Protein 2HWY (pdb70)

GO terms:
  GO:0051721 protein phosphatase 2A binding (F, IDA)
  GO:0005634 nucleus (C, IDA)
  GO:0005737 cytoplasm (C, IDA)
  GO:0000184 nuclear-transcribed mRNA catabolic process, nonsense-mediated decay (P, TAS)
  GO:0006406 mRNA export from nucleus (P, TAS)
  GO:0035303 regulation of dephosphorylation (P, IMP)
  GO:0005515 protein binding (F, IPI)
  GO:0005829 cytosol (C, TAS)
  GO:0042162 telomeric repeat DNA binding (F, IDA)
  GO:0032210 regulation of telomere maintenance via telomerase (P, TAS)
  GO:0032204 regulation of telomere maintenance (P, IMP)
  GO:0070034 telomerase RNA binding (F, IPI)
  GO:0031625 ubiquitin protein ligase binding (F, IPI)
  GO:0042826 histone deacetylase binding (F, IPI)
  GO:0036464 cytoplasmic ribonucleoprotein granule (C, IDA)

Secondary structure (DSSP, 8-state):
-EEEE-HHHHHH-HHHHHHHHHHSSSEEEE-HHHHHHHHHH---HHHHHHHHHHHHHHHHT-SSEEE--HHHHHHHHHHSS---EEEE-S-----HHHHHSTTSEE--HHHHHHH-/-EEEE-HHHHHH-HHHHHHHHHTSS-EEEEPHHHHHHHHHH---HHHHHHHHHHHHHHHTT-TTEEEPP--TTHHHHHHHHHHHH--EE----TT----B--HHHHHHTT-

Nearest PDB structures (foldseek):
  2hwy-assembly1_A  TM=1.009E+00  e=1.045E-22  Homo sapiens
  2hwy-assembly2_B  TM=9.498E-01  e=2.093E-16  Homo sapiens
  2hww-assembly3_C  TM=7.583E-01  e=2.631E-06  Homo sapiens
  2hww-assembly2_B  TM=7.693E-01  e=2.986E-06  Homo sapiens
  1o4w-assembly1_A-2  TM=6.048E-01  e=7.716E-03  Archaeoglobus fulgidus

Sequence (227 aa):
PYLVPDTQALCHHLPVIRQLATSGRFIVIIPRTVIDGLDLLKEHPGARDGIRYLEAEFKKGNRYIRCQLYKILDSCKQLTLAQLPLDNPSVLSGALQAAAHASVDIKNVLDFYKQWPYLVPDTQALCHHLPVIRQLATSGRFIVIIPRTVIDGLDLLKEHPGARDGIRYLEAEFKKGNRYIRCQKETLYKILDSCKQLTLAQLDNPSVAAAHSVDIKNVLDFYKQWK

InterPro domains:
  IPR002716 PIN domain [PF13638] (857-939)
  IPR002716 PIN domain [SM00670] (855-978)
  IPR011990 Tetratricopeptide-like helical domain superfamily [G3DSA:1.25.40.10] (29-262)
  IPR011990 Tetratricopeptide-like helical domain superfamily [SSF48452] (23-802)
  IPR018834 DNA/RNA-binding domain, Est1-type [PF10373] (197-396)
  IPR019458 Telomerase activating protein Est1-like, N-terminal [PF10374] (77-188)
  IPR045153 Est1/Ebs1-like [PTHR15696] (19-1001)

Foldseek 3Di:
DEEEEDLQCQLPPVVLVVCVLVVVPAAYEYEPVSLVVLVVVCVRVSSVCSVVVLVVCVVVPRPRYDYPVVSLCVVVVVVVVVQCYEYEDPPAPDCPVSCVPPRYHYGYSVRVSVVD/DEEEEALQCQLPVVVLVVCVQVVVPYQYEYEPVSLVVLVVVCCGVSSVVSVVVVVVCVVVVRPSYYYDDDVVCRLVVRVVVVVVVCEYEDPDVSCDVYHYDHSVVVSVVVD

Solvent-accessible surface area: 13349 Å² total; per-residue (Å²): 96,61,2,1,1,20,10,74,0,1,13,93,36,15,23,9,2,52,49,2,0,84,34,36,156,26,54,2,11,0,1,104,53,6,25,65,15,0,91,155,46,68,132,91,13,9,0,80,7,0,14,107,11,14,85,36,14,152,157,168,52,35,202,100,22,116,54,60,123,186,126,47,45,47,7,22,128,26,5,82,139,39,95,190,15,29,6,1,19,19,127,88,92,116,87,159,145,6,64,72,90,103,83,15,75,53,84,18,0,71,49,22,41,170,163,105,104,97,1,2,1,8,5,52,0,0,18,94,31,17,18,5,2,49,28,1,0,72,37,30,155,13,74,2,3,0,0,77,27,1,19,65,2,0,82,131,50,100,147,90,9,8,0,48,5,0,13,106,6,13,91,25,8,162,162,151,61,26,221,102,26,126,65,29,175,165,60,153,134,31,48,81,38,5,44,132,21,9,86,125,62,136,47,12,1,22,29,178,101,34,74,186,153,43,101,74,57,36,0,56,91,15,26,145,119,60,192

Radius of gyration: 18.81 Å; Cα contacts (8 Å, |Δi|>4): 355; chains: 2; bounding box: 51×43×43 Å

Structure (mmCIF, N/CA/C/O backbone):
data_2HWY
#
_entry.id   2HWY
#
_cell.length_a   45.591
_cell.length_b   42.534
_cell.length_c   65.103
_cell.angle_alpha   90.00
_cell.angle_beta   95.98
_cell.angle_gamma   90.00
#
_symmetry.space_group_name_H-M   'P 1 21 1'
#
loop_
_atom_site.group_PDB
_atom_site.id
_atom_site.type_symbol
_atom_site.label_atom_id
_atom_site.label_alt_id
_atom_site.label_comp_id
_atom_site.label_asym_id
_atom_site.label_entity_id
_atom_site.label_seq_id
_atom_site.pdbx_PDB_ins_code
_atom_site.Cartn_x
_atom_site.Cartn_y
_atom_site.Cartn_z
_atom_site.occupancy
_atom_site.B_iso_or_equiv
_atom_site.auth_seq_id
_atom_site.auth_comp_id
_atom_site.auth_asym_id
_atom_site.auth_atom_id
_atom_site.pdbx_PDB_model_num
ATOM 1 N N . PRO A 1 3 ? -7.120 12.992 30.105 1.00 22.59 855 PRO A N 1
ATOM 2 C CA . PRO A 1 3 ? -6.938 12.689 28.680 1.00 22.52 855 PRO A CA 1
ATOM 3 C C . PRO A 1 3 ? -5.550 12.160 28.374 1.00 22.25 855 PRO A C 1
ATOM 4 O O . PRO A 1 3 ? -4.577 12.637 28.948 1.00 21.65 855 PRO A O 1
ATOM 8 N N . TYR A 1 4 ? -5.475 11.186 27.467 1.00 22.56 856 TYR A N 1
ATOM 9 C CA . TYR A 1 4 ? -4.230 10.482 27.168 1.00 22.73 856 TYR A CA 1
ATOM 10 C C . TYR A 1 4 ? -3.687 10.933 25.842 1.00 22.91 856 TYR A C 1
ATOM 11 O O . TYR A 1 4 ? -4.449 11.023 24.879 1.00 23.11 856 TYR A O 1
ATOM 20 N N . LEU A 1 5 ? -2.385 11.210 25.784 1.00 22.84 857 LEU A N 1
ATOM 21 C CA . LEU A 1 5 ? -1.686 11.332 24.508 1.00 22.95 857 LEU A CA 1
ATOM 22 C C . LEU A 1 5 ? -0.721 10.171 24.404 1.00 23.05 857 LEU A C 1
ATOM 23 O O . LEU A 1 5 ? -0.094 9.796 25.412 1.00 22.68 857 LEU A O 1
ATOM 28 N N . VAL A 1 6 ? -0.619 9.565 23.217 1.00 22.87 858 VAL A N 1
ATOM 29 C CA . VAL A 1 6 ? 0.337 8.470 23.050 1.00 23.06 858 VAL A CA 1
ATOM 30 C C . VAL A 1 6 ? 1.288 8.683 21.872 1.00 22.90 858 VAL A C 1
ATOM 31 O O . VAL A 1 6 ? 0.921 8.475 20.727 1.00 22.51 858 VAL A O 1
ATOM 35 N N . PRO A 1 7 ? 2.520 9.123 22.174 1.00 23.41 859 PRO A N 1
ATOM 36 C CA . PRO A 1 7 ? 3.599 9.297 21.223 1.00 24.21 859 PRO A CA 1
ATOM 37 C C . PRO A 1 7 ? 3.967 8.084 20.380 1.00 24.99 859 PRO A C 1
ATOM 38 O O . PRO A 1 7 ? 4.035 6.944 20.871 1.00 24.83 859 PRO A O 1
ATOM 42 N N . ASP A 1 8 ? 4.195 8.380 19.105 1.00 25.97 860 ASP A N 1
ATOM 43 C CA . ASP A 1 8 ? 4.836 7.496 18.120 1.00 26.10 860 ASP A CA 1
ATOM 44 C C . ASP A 1 8 ? 6.335 7.511 18.468 1.00 26.52 860 ASP A C 1
ATOM 45 O O . ASP A 1 8 ? 6.773 8.376 19.245 1.00 27.31 860 ASP A O 1
ATOM 50 N N . THR A 1 9 ? 7.113 6.564 17.942 1.00 26.29 861 THR A N 1
ATOM 51 C CA . THR A 1 9 ? 8.576 6.614 18.061 1.00 26.48 861 THR A CA 1
ATOM 52 C C . THR A 1 9 ? 9.043 7.861 17.329 1.00 26.72 861 THR A C 1
ATOM 53 O O . THR A 1 9 ? 9.890 8.621 17.807 1.00 26.96 861 THR A O 1
ATOM 57 N N . GLN A 1 10 ? 8.485 8.060 16.150 1.00 26.87 862 GLN A N 1
ATOM 58 C CA . GLN A 1 10 ? 8.881 9.180 15.327 1.00 27.21 862 GLN A CA 1
ATOM 59 C C . GLN A 1 10 ? 8.615 10.502 16.041 1.00 27.13 862 GLN A C 1
ATOM 60 O O . GLN A 1 10 ? 9.422 11.428 15.938 1.00 27.37 862 GLN A O 1
ATOM 66 N N . ALA A 1 11 ? 7.483 10.585 16.743 1.00 26.81 863 ALA A N 1
ATOM 67 C CA . ALA A 1 11 ? 7.098 11.801 17.469 1.00 26.53 863 ALA A CA 1
ATOM 68 C C . ALA A 1 11 ? 8.109 12.126 18.550 1.00 26.42 863 ALA A C 1
ATOM 69 O O . ALA A 1 11 ? 8.495 13.274 18.720 1.00 26.35 863 ALA A O 1
ATOM 71 N N . LEU A 1 12 ? 8.533 11.101 19.280 1.00 26.36 864 LEU A N 1
ATOM 72 C CA . LEU A 1 12 ? 9.522 11.266 20.332 1.00 26.33 864 LEU A CA 1
ATOM 73 C C . LEU A 1 12 ? 10.885 11.594 19.776 1.00 25.96 864 LEU A C 1
ATOM 74 O O . LEU A 1 12 ? 11.602 12.404 20.343 1.00 25.44 864 LEU A O 1
ATOM 79 N N . CYS A 1 13 ? 11.247 10.937 18.679 1.00 26.21 865 CYS A N 1
ATOM 80 C CA . CYS A 1 13 ? 12.584 11.099 18.084 1.00 26.51 865 CYS A CA 1
ATOM 81 C C . CYS A 1 13 ? 12.825 12.455 17.440 1.00 26.05 865 CYS A C 1
ATOM 82 O O . CYS A 1 13 ? 13.949 12.929 17.446 1.00 25.98 865 CYS A O 1
ATOM 85 N N . HIS A 1 14 ? 11.765 13.062 16.909 1.00 25.87 866 HIS A N 1
ATOM 86 C CA . HIS A 1 14 ? 11.848 14.255 16.089 1.00 25.86 866 HIS A CA 1
ATOM 87 C C . HIS A 1 14 ? 11.163 15.490 16.665 1.00 25.80 866 HIS A C 1
ATOM 88 O O . HIS A 1 14 ? 11.362 16.585 16.149 1.00 26.63 866 HIS A O 1
ATOM 95 N N . HIS A 1 15 ? 10.356 15.331 17.705 1.00 25.24 867 HIS A N 1
ATOM 96 C CA . HIS A 1 15 ? 9.542 16.425 18.224 1.00 24.81 867 HIS A CA 1
ATOM 97 C C . HIS A 1 15 ? 9.436 16.313 19.739 1.00 24.58 867 HIS A C 1
ATOM 98 O O . HIS A 1 15 ? 8.373 16.509 20.325 1.00 24.46 867 HIS A O 1
ATOM 105 N N . LEU A 1 16 ? 10.573 16.025 20.360 1.00 24.14 868 LEU A N 1
ATOM 106 C CA . LEU A 1 16 ? 10.666 15.882 21.787 1.00 23.90 868 LEU A CA 1
ATOM 107 C C . LEU A 1 16 ? 10.216 17.129 22.529 1.00 23.78 868 LEU A C 1
ATOM 108 O O . LEU A 1 16 ? 9.606 17.027 23.590 1.00 23.95 868 LEU A O 1
ATOM 113 N N . PRO A 1 17 ? 10.542 18.321 21.999 1.00 23.92 869 PRO A N 1
ATOM 114 C CA . PRO A 1 17 ? 10.097 19.541 22.709 1.00 23.97 869 PRO A CA 1
ATOM 115 C C . PRO A 1 17 ? 8.581 19.790 22.709 1.00 23.87 869 PRO A C 1
ATOM 116 O O . PRO A 1 17 ? 8.079 20.460 23.594 1.00 23.96 869 PRO A O 1
ATOM 120 N N . VAL A 1 18 ? 7.860 19.244 21.742 1.00 24.06 870 VAL A N 1
ATOM 121 C CA . VAL A 1 18 ? 6.402 19.253 21.777 1.00 24.27 870 VAL A CA 1
ATOM 122 C C . VAL A 1 18 ? 5.907 18.342 22.910 1.00 24.40 870 VAL A C 1
ATOM 123 O O . VAL A 1 18 ? 5.040 18.727 23.713 1.00 24.05 870 VAL A O 1
ATOM 127 N N . ILE A 1 19 ? 6.468 17.133 22.964 1.00 24.14 871 ILE A N 1
ATOM 128 C CA . ILE A 1 19 ? 6.107 16.186 23.997 1.00 24.27 871 ILE A CA 1
ATOM 129 C C . ILE A 1 19 ? 6.481 16.749 25.367 1.00 24.26 871 ILE A C 1
ATOM 130 O O . ILE A 1 19 ? 5.686 16.677 26.302 1.00 24.50 871 ILE A O 1
ATOM 135 N N . ARG A 1 20 ? 7.650 17.360 25.483 1.00 24.64 872 ARG A N 1
ATOM 136 C CA . ARG A 1 20 ? 8.019 18.000 26.747 1.00 24.97 872 ARG A CA 1
ATOM 137 C C . ARG A 1 20 ? 6.934 18.950 27.217 1.00 24.76 872 ARG A C 1
ATOM 138 O O . ARG A 1 20 ? 6.473 18.865 28.337 1.00 24.61 872 ARG A O 1
ATOM 146 N N . GLN A 1 21 ? 6.523 19.844 26.335 1.00 25.11 873 GLN A N 1
ATOM 147 C CA . GLN A 1 21 ? 5.462 20.805 26.639 1.00 24.84 873 GLN A CA 1
ATOM 148 C C . GLN A 1 21 ? 4.197 20.119 27.131 1.00 24.58 873 GLN A C 1
ATOM 149 O O . GLN A 1 21 ? 3.643 20.497 28.154 1.00 24.96 873 GLN A O 1
ATOM 155 N N . LEU A 1 22 ? 3.752 19.102 26.405 1.00 24.19 874 LEU A N 1
ATOM 156 C CA . LEU A 1 22 ? 2.459 18.455 26.680 1.00 23.81 874 LEU A CA 1
ATOM 157 C C . LEU A 1 22 ? 2.505 17.639 27.955 1.00 23.37 874 LEU A C 1
ATOM 158 O O . LEU A 1 22 ? 1.578 17.678 28.751 1.00 23.13 874 LEU A O 1
ATOM 163 N N . ALA A 1 23 ? 3.611 16.921 28.133 1.00 23.35 875 ALA A N 1
ATOM 164 C CA . ALA A 1 23 ? 3.851 16.070 29.295 1.00 23.36 875 ALA A CA 1
ATOM 165 C C . ALA A 1 23 ? 4.049 16.873 30.570 1.00 23.04 875 ALA A C 1
ATOM 166 O O . ALA A 1 23 ? 3.869 16.374 31.679 1.00 22.70 875 ALA A O 1
ATOM 168 N N . THR A 1 24 ? 4.468 18.112 30.393 1.00 23.51 876 THR A N 1
ATOM 169 C CA . THR A 1 24 ? 4.696 19.043 31.493 1.00 23.75 876 THR A CA 1
ATOM 170 C C . THR A 1 24 ? 3.473 19.915 31.691 1.00 23.94 876 THR A C 1
ATOM 171 O O . THR A 1 24 ? 3.336 20.561 32.735 1.00 23.86 876 THR A O 1
ATOM 175 N N . SER A 1 25 ? 2.583 19.926 30.694 1.00 24.02 877 SER A N 1
ATOM 176 C CA . SER A 1 25 ? 1.391 20.756 30.757 1.00 23.98 877 SER A CA 1
ATOM 177 C C . SER A 1 25 ? 0.619 20.401 32.012 1.00 24.42 877 SER A C 1
ATOM 178 O O . SER A 1 25 ? 0.082 21.290 32.679 1.00 25.18 877 SER A O 1
ATOM 181 N N . GLY A 1 26 ? 0.594 19.112 32.357 1.00 24.64 878 GLY A N 1
ATOM 182 C CA . GLY A 1 26 ? -0.287 18.628 33.426 1.00 24.58 878 GLY A CA 1
ATOM 183 C C . GLY A 1 26 ? -1.750 18.581 32.993 1.00 24.61 878 GLY A C 1
ATOM 184 O O . GLY A 1 26 ? -2.627 18.363 33.818 1.00 25.01 878 GLY A O 1
ATOM 185 N N . ARG A 1 27 ? -2.010 18.780 31.698 1.00 24.61 879 ARG A N 1
ATOM 186 C CA . ARG A 1 27 ? -3.362 18.679 31.130 1.00 24.64 879 ARG A CA 1
ATOM 187 C C . ARG A 1 27 ? -3.543 17.321 30.451 1.00 24.46 879 ARG A C 1
ATOM 188 O O . ARG A 1 27 ? -4.646 16.966 30.052 1.00 24.48 879 ARG A O 1
ATOM 196 N N . PHE A 1 28 ? -2.448 16.575 30.306 1.00 24.14 880 PHE A N 1
ATOM 197 C CA . PHE A 1 28 ? -2.490 15.235 29.738 1.00 23.58 880 PHE A CA 1
ATOM 198 C C . PHE A 1 28 ? -1.659 14.248 30.557 1.00 23.05 880 PHE A C 1
ATOM 199 O O . PHE A 1 28 ? -0.743 14.631 31.292 1.00 22.63 880 PHE A O 1
ATOM 207 N N . ILE A 1 29 ? -2.020 12.977 30.424 1.00 22.67 881 ILE A N 1
ATOM 208 C CA . ILE A 1 29 ? -1.191 11.852 30.842 1.00 22.44 881 ILE A CA 1
ATOM 209 C C . ILE A 1 29 ? -0.539 11.309 29.585 1.00 22.00 881 ILE A C 1
ATOM 210 O O . ILE A 1 29 ? -1.239 10.961 28.637 1.00 21.80 881 ILE A O 1
ATOM 215 N N . VAL A 1 30 ? 0.789 11.221 29.578 1.00 21.80 882 VAL A N 1
ATOM 216 C CA . VAL A 1 30 ? 1.504 10.683 28.424 1.00 21.60 882 VAL A CA 1
ATOM 217 C C . VAL A 1 30 ? 1.827 9.198 28.632 1.00 21.36 882 VAL A C 1
ATOM 218 O O . VAL A 1 30 ? 2.739 8.845 29.383 1.00 21.31 882 VAL A O 1
ATOM 222 N N . ILE A 1 31 ? 1.056 8.342 27.964 1.00 21.01 883 ILE A N 1
ATOM 223 C CA . ILE A 1 31 ? 1.337 6.917 27.891 1.00 20.81 883 ILE A CA 1
ATOM 224 C C . ILE A 1 31 ? 2.332 6.658 26.755 1.00 20.54 883 ILE A C 1
ATOM 225 O O . ILE A 1 31 ? 2.012 6.895 25.591 1.00 19.92 883 ILE A O 1
ATOM 230 N N . ILE A 1 32 ? 3.536 6.190 27.099 1.00 20.43 884 ILE A N 1
ATOM 231 C CA . ILE A 1 32 ? 4.542 5.801 26.101 1.00 20.47 884 ILE A CA 1
ATOM 232 C C . ILE A 1 32 ? 4.421 4.292 25.932 1.00 20.67 884 ILE A C 1
ATOM 233 O O . ILE A 1 32 ? 4.769 3.540 26.845 1.00 21.32 884 ILE A O 1
ATOM 238 N N . PRO A 1 33 ? 3.940 3.822 24.778 1.00 20.82 885 PRO A N 1
ATOM 239 C CA . PRO A 1 33 ? 3.731 2.367 24.656 1.00 20.75 885 PRO A CA 1
ATOM 240 C C . PRO A 1 33 ? 5.025 1.542 24.689 1.00 20.63 885 PRO A C 1
ATOM 241 O O . PRO A 1 33 ? 6.055 1.990 24.184 1.00 20.80 885 PRO A O 1
ATOM 245 N N . ARG A 1 34 ? 4.960 0.351 25.280 1.00 20.64 886 ARG A N 1
ATOM 246 C CA . ARG A 1 34 ? 6.110 -0.575 25.350 1.00 20.98 886 ARG A CA 1
ATOM 247 C C . ARG A 1 34 ? 6.833 -0.807 24.032 1.00 20.69 886 ARG A C 1
ATOM 248 O O . ARG A 1 34 ? 8.037 -1.007 24.012 1.00 20.62 886 ARG A O 1
ATOM 256 N N . THR A 1 35 ? 6.083 -0.825 22.942 1.00 21.00 887 THR A N 1
ATOM 257 C CA . THR A 1 35 ? 6.640 -1.059 21.624 1.00 21.39 887 THR A CA 1
ATOM 258 C C . THR A 1 35 ? 7.466 0.146 21.180 1.00 21.97 887 THR A C 1
ATOM 259 O O . THR A 1 35 ? 8.414 -0.001 20.404 1.00 22.33 887 THR A O 1
ATOM 263 N N . VAL A 1 36 ? 7.106 1.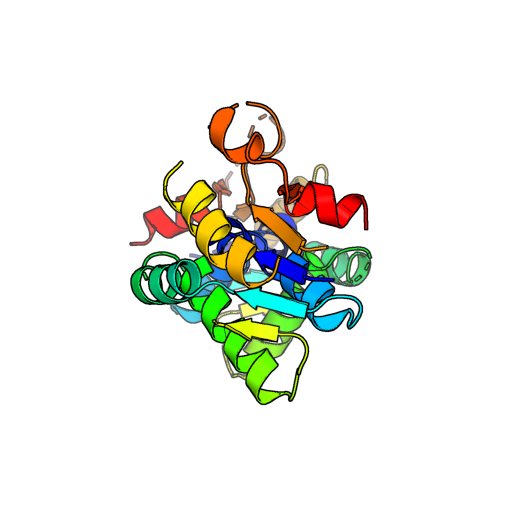324 21.703 1.00 22.23 888 VAL A N 1
ATOM 264 C CA . VAL A 1 36 ? 7.802 2.573 21.441 1.00 22.25 888 VAL A CA 1
ATOM 265 C C . VAL A 1 36 ? 9.058 2.634 22.314 1.00 22.55 888 VAL A C 1
ATOM 266 O O . VAL A 1 36 ? 10.164 2.798 21.813 1.00 22.61 888 VAL A O 1
ATOM 270 N N . ILE A 1 37 ? 8.876 2.493 23.619 1.00 23.06 889 ILE A N 1
ATOM 271 C CA . ILE A 1 37 ? 9.983 2.426 24.565 1.00 23.39 889 ILE A CA 1
ATOM 272 C C . ILE A 1 37 ? 11.069 1.406 24.141 1.00 23.90 889 ILE A C 1
ATOM 273 O O . ILE A 1 37 ? 12.272 1.708 24.132 1.00 23.96 889 ILE A O 1
ATOM 278 N N . ASP A 1 38 ? 10.649 0.198 23.788 1.00 24.24 890 ASP A N 1
ATOM 279 C CA . ASP A 1 38 ? 11.589 -0.821 23.315 1.00 24.58 890 ASP A CA 1
ATOM 280 C C . ASP A 1 38 ? 12.180 -0.469 21.943 1.00 24.88 890 ASP A C 1
ATOM 281 O O . ASP A 1 38 ? 13.339 -0.768 21.676 1.00 24.90 890 ASP A O 1
ATOM 286 N N . GLY A 1 39 ? 11.385 0.168 21.088 1.00 25.36 891 GLY A N 1
ATOM 287 C CA . GLY A 1 39 ? 11.874 0.698 19.821 1.00 25.79 891 GLY A CA 1
ATOM 288 C C . GLY A 1 39 ? 12.978 1.720 20.030 1.00 26.30 891 GLY A C 1
ATOM 289 O O . GLY A 1 39 ? 13.961 1.761 19.275 1.00 26.52 891 GLY A O 1
ATOM 290 N N . LEU A 1 40 ? 12.840 2.535 21.070 1.00 26.59 892 LEU A N 1
ATOM 291 C CA . LEU A 1 40 ? 13.828 3.574 21.333 1.00 27.06 892 LEU A CA 1
ATOM 292 C C . LEU A 1 40 ? 15.127 2.993 21.915 1.00 27.65 892 LEU A C 1
ATOM 293 O O . LEU A 1 40 ? 16.210 3.439 21.527 1.00 28.02 892 LEU A O 1
ATOM 298 N N . ASP A 1 41 ? 15.030 2.017 22.826 1.00 28.06 893 ASP A N 1
ATOM 299 C CA . ASP A 1 41 ? 16.215 1.273 23.306 1.00 28.64 893 ASP A CA 1
ATOM 300 C C . ASP A 1 41 ? 17.015 0.700 22.122 1.00 28.60 893 ASP A C 1
ATOM 301 O O . ASP A 1 41 ? 18.242 0.795 22.099 1.00 28.35 893 ASP A O 1
ATOM 306 N N . LEU A 1 42 ? 16.319 0.093 21.157 1.00 28.65 894 LEU A N 1
ATOM 307 C CA . LEU A 1 42 ? 16.951 -0.350 19.906 1.00 29.01 894 LEU A CA 1
ATOM 308 C C . LEU A 1 42 ? 17.656 0.809 19.197 1.00 29.19 894 LEU A C 1
ATOM 309 O O . LEU A 1 42 ? 18.783 0.656 18.726 1.00 29.33 894 LEU A O 1
ATOM 314 N N . LEU A 1 43 ? 16.982 1.955 19.098 1.00 29.10 895 LEU A N 1
ATOM 315 C CA . LEU A 1 43 ? 17.481 3.054 18.257 1.00 29.20 895 LEU A CA 1
ATOM 316 C C . LEU A 1 43 ? 18.580 3.921 18.926 1.00 29.29 895 LEU A C 1
ATOM 317 O O . LEU A 1 43 ? 19.390 4.529 18.232 1.00 28.87 895 LEU A O 1
ATOM 322 N N . LYS A 1 44 ? 18.650 3.937 20.260 1.00 20.00 896 LYS A N 1
ATOM 323 C CA . LYS A 1 44 ? 19.630 4.711 21.011 1.00 20.00 896 LYS A CA 1
ATOM 324 C C . LYS A 1 44 ? 21.020 4.090 20.905 1.00 20.00 896 LYS A C 1
ATOM 325 O O . LYS A 1 44 ? 21.572 3.843 19.840 1.00 30.00 896 LYS A O 1
ATOM 331 N N . GLU A 1 46 ? 23.496 6.118 16.319 1.00 20.00 898 GLU A N 1
ATOM 332 C CA . GLU A 1 46 ? 22.395 5.398 15.692 1.00 20.00 898 GLU A CA 1
ATOM 333 C C . GLU A 1 46 ? 21.311 6.356 15.212 1.00 20.00 898 GLU A C 1
ATOM 334 O O . GLU A 1 46 ? 21.442 6.930 14.144 1.00 29.63 898 GLU A O 1
ATOM 340 N N . HIS A 1 47 ? 20.329 6.557 16.054 1.00 29.01 899 HIS A N 1
ATOM 341 C CA . HIS A 1 47 ? 19.566 7.781 16.035 1.00 28.77 899 HIS A CA 1
ATOM 342 C C . HIS A 1 47 ? 19.700 8.554 17.326 1.00 28.44 899 HIS A C 1
ATOM 343 O O . HIS A 1 47 ? 19.367 8.057 18.352 1.00 27.97 899 HIS A O 1
ATOM 350 N N . PRO A 1 48 ? 20.186 9.782 17.278 1.00 28.23 900 PRO A N 1
ATOM 351 C CA . PRO A 1 48 ? 20.307 10.562 18.513 1.00 27.90 900 PRO A CA 1
ATOM 352 C C . PRO A 1 48 ? 18.961 11.076 19.027 1.00 27.69 900 PRO A C 1
ATOM 353 O O . PRO A 1 48 ? 18.838 11.448 20.195 1.00 27.96 900 PRO A O 1
ATOM 357 N N . GLY A 1 49 ? 17.960 11.116 18.158 1.00 27.46 901 GLY A N 1
ATOM 358 C CA . GLY A 1 49 ? 16.607 11.410 18.594 1.00 27.14 901 GLY A CA 1
ATOM 359 C C . GLY A 1 49 ? 16.164 10.381 19.602 1.00 26.67 901 GLY A C 1
ATOM 360 O O . GLY A 1 49 ? 15.619 10.740 20.644 1.00 26.57 901 GLY A O 1
ATOM 361 N N . ALA A 1 50 ? 16.422 9.106 19.293 1.00 26.65 902 ALA A N 1
ATOM 362 C CA . ALA A 1 50 ? 16.099 7.966 20.188 1.00 26.58 902 ALA A CA 1
ATOM 363 C C . ALA A 1 50 ? 16.757 8.069 21.568 1.00 26.32 902 ALA A C 1
ATOM 364 O O . ALA A 1 50 ? 16.101 7.898 22.593 1.00 25.97 902 ALA A O 1
ATOM 366 N N . ARG A 1 51 ? 18.058 8.339 21.566 1.00 26.68 903 ARG A N 1
ATOM 367 C CA . ARG A 1 51 ? 18.852 8.546 22.781 1.00 26.83 903 ARG A CA 1
ATOM 368 C C . ARG A 1 51 ? 18.341 9.671 23.679 1.00 26.63 903 ARG A C 1
ATOM 369 O O . ARG A 1 51 ? 18.393 9.558 24.903 1.00 27.29 903 ARG A O 1
ATOM 377 N N . ASP A 1 52 ? 17.862 10.756 23.085 1.00 26.22 904 ASP A N 1
ATOM 378 C CA . ASP A 1 52 ? 17.294 11.859 23.861 1.00 26.15 904 ASP A CA 1
ATOM 379 C C . ASP A 1 52 ? 15.820 11.655 24.213 1.00 25.52 904 ASP A C 1
ATOM 380 O O . ASP A 1 52 ? 15.367 12.062 25.279 1.00 25.06 904 ASP A O 1
ATOM 385 N N . GLY A 1 53 ? 15.075 11.020 23.325 1.00 25.16 905 GLY A N 1
ATOM 386 C CA . GLY A 1 53 ? 13.751 10.559 23.679 1.00 25.49 905 GLY A CA 1
ATOM 387 C C . GLY A 1 53 ? 13.752 9.797 25.000 1.00 25.35 905 GLY A C 1
ATOM 388 O O . GLY A 1 53 ? 12.952 10.088 25.887 1.00 25.04 905 GLY A O 1
ATOM 389 N N . ILE A 1 54 ? 14.657 8.831 25.141 1.00 25.42 906 ILE A N 1
ATOM 390 C CA . ILE A 1 54 ? 14.748 8.073 26.389 1.00 25.62 906 ILE A CA 1
ATOM 391 C C . ILE A 1 54 ? 15.256 8.931 27.532 1.00 25.45 906 ILE A C 1
ATOM 392 O O . ILE A 1 54 ? 14.609 8.996 28.586 1.00 25.21 906 ILE A O 1
ATOM 397 N N . ARG A 1 55 ? 16.417 9.566 27.325 1.00 20.00 907 ARG A N 1
ATOM 398 C CA . ARG A 1 55 ? 17.042 10.345 28.387 1.00 20.00 907 ARG A CA 1
ATOM 399 C C . ARG A 1 55 ? 16.076 11.382 28.951 1.00 20.00 907 ARG A C 1
ATOM 400 O O . ARG A 1 55 ? 15.924 11.522 30.162 1.00 25.76 907 ARG A O 1
ATOM 408 N N . TYR A 1 56 ? 15.340 12.075 28.079 1.00 26.27 908 TYR A N 1
ATOM 409 C CA . TYR A 1 56 ? 14.327 13.027 28.517 1.00 26.36 908 TYR A CA 1
ATOM 410 C C . TYR A 1 56 ? 13.318 12.375 29.426 1.00 26.25 908 TYR A C 1
ATOM 411 O O . TYR A 1 56 ? 13.022 12.882 30.513 1.00 26.10 908 TYR A O 1
ATOM 420 N N . LEU A 1 57 ? 12.770 11.259 28.944 1.00 26.03 909 LEU A N 1
ATOM 421 C CA . LEU A 1 57 ? 11.753 10.493 29.666 1.00 25.50 909 LEU A CA 1
ATOM 422 C C . LEU A 1 57 ? 12.199 10.102 31.059 1.00 24.73 909 LEU A C 1
ATOM 423 O O . LEU A 1 57 ? 11.407 10.157 32.000 1.00 24.68 909 LEU A O 1
ATOM 428 N N . GLU A 1 58 ? 13.466 9.731 31.193 1.00 23.99 910 GLU A N 1
ATOM 429 C CA . GLU A 1 58 ? 14.029 9.429 32.509 1.00 23.94 910 GLU A CA 1
ATOM 430 C C . GLU A 1 58 ? 14.229 10.678 33.374 1.00 23.39 910 GLU A C 1
ATOM 431 O O . GLU A 1 58 ? 14.055 10.645 34.585 1.00 22.69 910 GLU A O 1
ATOM 437 N N . ALA A 1 59 ? 14.593 11.782 32.746 1.00 23.59 911 ALA A N 1
ATOM 438 C CA . ALA A 1 59 ? 14.699 13.050 33.464 1.00 23.80 911 ALA A CA 1
ATOM 439 C C . ALA A 1 59 ? 13.329 13.456 34.044 1.00 23.96 911 ALA A C 1
ATOM 440 O O . ALA A 1 59 ? 13.229 13.814 35.230 1.00 23.68 911 ALA A O 1
ATOM 442 N N . GLU A 1 60 ? 12.270 13.377 33.233 1.00 23.87 912 GLU A N 1
ATOM 443 C CA . GLU A 1 60 ? 10.935 13.660 33.771 1.00 23.92 912 GLU A CA 1
ATOM 444 C C . GLU A 1 60 ? 10.588 12.696 34.911 1.00 23.72 912 GLU A C 1
ATOM 445 O O . GLU A 1 60 ? 10.025 13.105 35.917 1.00 23.99 912 GLU A O 1
ATOM 451 N N . PHE A 1 61 ? 10.932 11.425 34.770 1.00 23.23 913 PHE A N 1
ATOM 452 C CA . PHE A 1 61 ? 10.682 10.480 35.853 1.00 23.18 913 PHE A CA 1
ATOM 453 C C . PHE A 1 61 ? 11.372 10.929 37.106 1.00 23.15 913 PHE A C 1
ATOM 454 O O . PHE A 1 61 ? 10.808 10.867 38.197 1.00 23.31 913 PHE A O 1
ATOM 462 N N . LYS A 1 62 ? 12.620 11.345 36.930 1.00 23.53 914 LYS A N 1
ATOM 463 C CA . LYS A 1 62 ? 13.486 11.723 38.030 1.00 23.49 914 LYS A CA 1
ATOM 464 C C . LYS A 1 62 ? 12.953 12.937 38.759 1.00 23.61 914 LYS A C 1
ATOM 465 O O . LYS A 1 62 ? 13.093 13.023 39.970 1.00 23.59 914 LYS A O 1
ATOM 471 N N . LYS A 1 63 ? 12.340 13.866 38.023 1.00 20.00 915 LYS A N 1
ATOM 472 C CA . LYS A 1 63 ? 11.876 15.135 38.569 1.00 20.00 915 LYS A CA 1
ATOM 473 C C . LYS A 1 63 ? 10.519 14.979 39.248 1.00 20.00 915 LYS A C 1
ATOM 474 O O . LYS A 1 63 ? 10.067 15.954 39.864 1.00 24.85 915 LYS A O 1
ATOM 480 N N . GLY A 1 64 ? 9.896 13.833 39.142 1.00 24.76 916 GLY A N 1
ATOM 481 C CA . GLY A 1 64 ? 8.659 13.523 39.852 1.00 24.85 916 GLY A CA 1
ATOM 482 C C . GLY A 1 64 ? 7.416 13.831 39.044 1.00 25.32 916 GLY A C 1
ATOM 483 O O . GLY A 1 64 ? 6.378 14.162 39.597 1.00 25.39 916 GLY A O 1
ATOM 484 N N . ASN A 1 65 ? 7.492 13.747 37.735 1.00 26.12 917 ASN A N 1
ATOM 485 C CA . ASN A 1 65 ? 6.323 13.903 36.880 1.00 26.54 917 ASN A CA 1
ATOM 486 C C . ASN A 1 65 ? 5.448 12.668 36.865 1.00 27.37 917 ASN A C 1
ATOM 487 O O . ASN A 1 65 ? 5.906 11.606 36.510 1.00 27.59 917 ASN A O 1
ATOM 492 N N . ARG A 1 66 ? 4.183 12.832 37.213 1.00 27.96 918 ARG A N 1
ATOM 493 C CA . ARG A 1 66 ? 3.295 11.731 37.460 1.00 28.42 918 ARG A CA 1
ATOM 494 C C . ARG A 1 66 ? 2.441 11.587 36.259 1.00 28.74 918 ARG A C 1
ATOM 495 O O . ARG A 1 66 ? 1.611 10.715 36.182 1.00 28.99 918 ARG A O 1
ATOM 503 N N . TYR A 1 67 ? 2.648 12.483 35.317 1.00 28.93 919 TYR A N 1
ATOM 504 C CA . TYR A 1 67 ? 1.779 12.591 34.178 1.00 28.98 919 TYR A CA 1
ATOM 505 C C . TYR A 1 67 ? 2.441 11.979 33.010 1.00 29.25 919 TYR A C 1
ATOM 506 O O . TYR A 1 67 ? 2.137 12.293 31.903 1.00 29.63 919 TYR A O 1
ATOM 515 N N . ILE A 1 68 ? 3.368 11.086 33.267 1.00 29.12 920 ILE A N 1
ATOM 516 C CA . ILE A 1 68 ? 3.983 10.371 32.194 1.00 28.86 920 ILE A CA 1
ATOM 517 C C . ILE A 1 68 ? 4.317 8.913 32.529 1.00 28.82 920 ILE A C 1
ATOM 518 O O . ILE A 1 68 ? 4.765 8.624 33.610 1.00 29.17 920 ILE A O 1
ATOM 523 N N . ARG A 1 69 ? 4.046 7.985 31.621 1.00 28.13 921 ARG A N 1
ATOM 524 C CA . ARG A 1 69 ? 4.302 6.586 31.884 1.00 27.80 921 ARG A CA 1
ATOM 525 C C . ARG A 1 69 ? 4.785 5.847 30.685 1.00 27.30 921 ARG A C 1
ATOM 526 O O . ARG A 1 69 ? 4.536 6.249 29.595 1.00 27.43 921 ARG A O 1
ATOM 534 N N . CYS A 1 70 ? 5.458 4.729 30.889 1.00 26.73 922 CYS A N 1
ATOM 535 C CA . CYS A 1 70 ? 5.538 3.717 29.873 1.00 26.11 922 CYS A CA 1
ATOM 536 C C . CYS A 1 70 ? 4.674 2.604 30.332 1.00 25.60 922 CYS A C 1
ATOM 537 O O . CYS A 1 70 ? 4.302 2.548 31.458 1.00 25.75 922 CYS A O 1
ATOM 540 N N . GLN A 1 71 ? 4.323 1.722 29.442 1.00 20.00 923 GLN A N 1
ATOM 541 C CA . GLN A 1 71 ? 3.267 0.824 29.709 1.00 20.00 923 GLN A CA 1
ATOM 542 C C . GLN A 1 71 ? 3.734 -0.609 29.679 1.00 20.00 923 GLN A C 1
ATOM 543 O O . GLN A 1 71 ? 4.907 -0.891 29.698 1.00 24.04 923 GLN A O 1
ATOM 549 N N . LEU A 1 93 ? 2.072 1.551 9.256 1.00 20.00 945 LEU A N 1
ATOM 550 C CA . LEU A 1 93 ? 1.158 0.420 9.364 1.00 20.00 945 LEU A CA 1
ATOM 551 C C . LEU A 1 93 ? 1.301 -0.279 10.711 1.00 20.00 945 LEU A C 1
ATOM 552 O O . LEU A 1 93 ? 0.472 -0.120 11.587 1.00 37.27 945 LEU A O 1
ATOM 557 N N . TYR A 1 94 ? 2.273 -1.153 10.832 1.00 37.05 946 TYR A N 1
ATOM 558 C CA . TYR A 1 94 ? 2.400 -2.052 11.987 1.00 36.75 946 TYR A CA 1
ATOM 559 C C . TYR A 1 94 ? 2.449 -1.225 13.279 1.00 36.30 946 TYR A C 1
ATOM 560 O O . TYR A 1 94 ? 1.546 -1.329 14.109 1.00 36.36 946 TYR A O 1
ATOM 569 N N . LYS A 1 95 ? 3.508 -0.393 1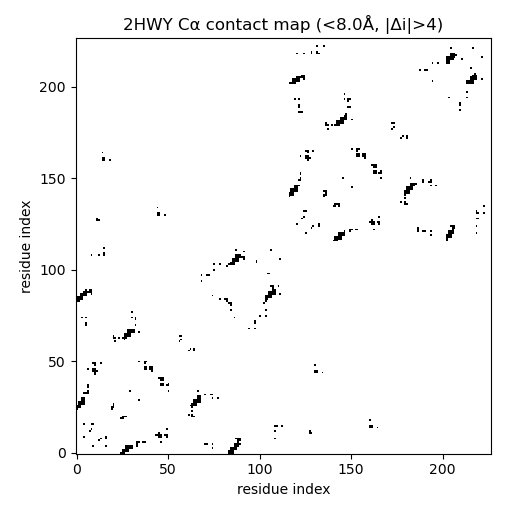3.460 1.00 20.00 947 LYS A N 1
ATOM 570 C CA . LYS A 1 95 ? 3.580 0.507 14.604 1.00 20.00 947 LYS A CA 1
ATOM 571 C C . LYS A 1 95 ? 2.253 1.227 14.824 1.00 20.00 947 LYS A C 1
ATOM 572 O O . LYS A 1 95 ? 1.626 1.116 15.880 1.00 34.12 947 LYS A O 1
ATOM 578 N N . ILE A 1 96 ? 1.766 1.890 13.753 1.00 20.00 948 ILE A N 1
ATOM 579 C CA . ILE A 1 96 ? 0.517 2.639 13.806 1.00 20.00 948 ILE A CA 1
ATOM 580 C C . ILE A 1 96 ? -0.572 1.847 14.523 1.00 20.00 948 ILE A C 1
ATOM 581 O O . ILE 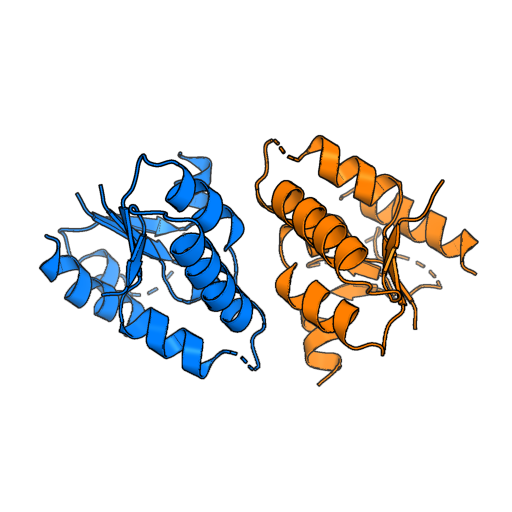A 1 96 ? -1.160 2.355 15.463 1.00 32.34 948 ILE A O 1
ATOM 586 N N . LEU A 1 97 ? -0.759 0.602 14.093 1.00 20.00 949 LEU A N 1
ATOM 587 C CA . LEU A 1 97 ? -1.807 -0.269 14.613 1.00 20.00 949 LEU A CA 1
ATOM 588 C C . LEU A 1 97 ? -1.384 -0.919 15.926 1.00 20.00 949 LEU A C 1
ATOM 589 O O . LEU A 1 97 ? -2.260 -1.372 16.697 1.00 31.17 949 LEU A O 1
ATOM 594 N N . ASP A 1 98 ? -0.108 -1.015 16.213 1.00 31.20 950 ASP A N 1
ATOM 595 C CA . ASP A 1 98 ? 0.355 -1.552 17.499 1.00 31.11 950 ASP A CA 1
ATOM 596 C C . ASP A 1 98 ? 0.052 -0.620 18.664 1.00 30.68 950 ASP A C 1
ATOM 597 O O . ASP A 1 98 ? -0.268 -1.094 19.756 1.00 30.43 950 ASP A O 1
ATOM 602 N N . SER A 1 99 ? 0.156 0.692 18.433 1.00 30.23 951 SER A N 1
ATOM 603 C CA . SER A 1 99 ? -0.342 1.680 19.401 1.00 29.96 951 SER A CA 1
ATOM 604 C C . SER A 1 99 ? -1.836 1.411 19.641 1.00 29.61 951 SER A C 1
ATOM 605 O O . SER A 1 99 ? -2.272 1.335 20.783 1.00 29.02 951 SER A O 1
ATOM 608 N N . CYS A 1 100 ? -2.600 1.251 18.561 1.00 29.72 952 CYS A N 1
ATOM 609 C CA . CYS A 1 100 ? -4.016 0.892 18.655 1.00 29.78 952 CYS A CA 1
ATOM 610 C C . CYS A 1 100 ? -4.280 -0.191 19.697 1.00 29.71 952 CYS A C 1
ATOM 611 O O . CYS A 1 100 ? -5.156 -0.029 20.543 1.00 29.64 952 CYS A O 1
ATOM 614 N N . LYS A 1 101 ? -3.521 -1.286 19.633 1.00 29.41 953 LYS A N 1
ATOM 615 C CA . LYS A 1 101 ? -3.681 -2.398 20.572 1.00 29.22 953 LYS A CA 1
ATOM 616 C C . LYS A 1 101 ? -3.417 -1.993 22.016 1.00 29.05 953 LYS A C 1
ATOM 617 O O . LYS A 1 101 ? -4.095 -2.450 22.927 1.00 28.64 953 LYS A O 1
ATOM 623 N N . GLN A 1 102 ? -2.416 -1.124 22.223 1.00 20.00 954 GLN A N 1
ATOM 624 C CA . GLN A 1 102 ? -2.060 -0.565 23.521 1.00 20.00 954 GLN A CA 1
ATOM 625 C C . GLN A 1 102 ? -3.039 0.526 23.940 1.00 20.00 954 GLN A C 1
ATOM 626 O O . GLN A 1 102 ? -3.105 0.874 25.115 1.00 29.17 954 GLN A O 1
ATOM 632 N N . LEU A 1 103 ? -3.770 1.073 22.981 1.00 29.88 955 LEU A N 1
ATOM 633 C CA . LEU A 1 103 ? -4.717 2.167 23.228 1.00 30.06 955 LEU A CA 1
ATOM 634 C C . LEU A 1 103 ? -6.087 1.661 23.616 1.00 30.10 955 LEU A C 1
ATOM 635 O O . LEU A 1 103 ? -6.835 2.353 24.314 1.00 30.32 955 LEU A O 1
ATOM 640 N N . THR A 1 104 ? -6.431 0.475 23.128 1.00 29.98 956 THR A N 1
ATOM 641 C CA . THR A 1 104 ? -7.720 -0.119 23.438 1.00 30.00 956 THR A CA 1
ATOM 642 C C . THR A 1 104 ? -7.693 -0.668 24.869 1.00 29.71 956 THR A C 1
ATOM 643 O O . THR A 1 104 ? -8.739 -0.883 25.471 1.00 29.69 956 THR A O 1
ATOM 647 N N . LEU A 1 105 ? -6.489 -0.863 25.415 1.00 20.00 957 LEU A N 1
ATOM 648 C CA . LEU A 1 105 ? -6.282 -1.096 26.840 1.00 20.00 957 LEU A CA 1
ATOM 649 C C . LEU A 1 105 ? -6.745 0.098 27.668 1.00 20.00 957 LEU A C 1
ATOM 650 O O . LEU A 1 105 ? -7.373 -0.063 28.737 1.00 30.15 957 LEU A O 1
ATOM 655 N N . ALA A 1 106 ? -6.446 1.324 27.226 1.00 29.21 958 ALA A N 1
ATOM 656 C CA . ALA A 1 106 ? -6.847 2.567 27.910 1.00 28.69 958 ALA A CA 1
ATOM 657 C C . ALA A 1 106 ? -8.258 3.044 27.543 1.00 28.14 958 ALA A C 1
ATOM 658 O O . ALA A 1 106 ? -8.736 4.023 28.106 1.00 27.41 958 ALA A O 1
ATOM 660 N N . GLN A 1 107 ? -8.921 2.360 26.596 1.00 20.00 959 GLN A N 1
ATOM 661 C CA . GLN A 1 107 ? -10.197 2.793 26.041 1.00 20.00 959 GLN A CA 1
ATOM 662 C C . GLN A 1 107 ? -11.364 2.293 26.884 1.00 20.00 959 GLN A C 1
ATOM 663 O O . GLN A 1 107 ? -11.366 2.446 28.110 1.00 27.74 959 GLN A O 1
ATOM 669 N N . LEU A 1 124 ? -11.051 9.236 26.600 1.00 20.00 976 LEU A N 1
ATOM 670 C CA . LEU A 1 124 ? -10.570 10.011 25.462 1.00 20.00 976 LEU A CA 1
ATOM 671 C C . LEU A 1 124 ? -9.054 9.917 25.331 1.00 20.00 976 LEU A C 1
ATOM 672 O O . LEU A 1 124 ? -8.331 10.799 25.808 1.00 27.36 976 LEU A O 1
ATOM 677 N N . PRO A 1 125 ? -8.541 8.868 24.659 1.00 27.06 977 PRO A N 1
ATOM 678 C CA . PRO A 1 125 ? -7.148 8.796 24.223 1.00 26.84 977 PRO A CA 1
ATOM 679 C C . PRO A 1 125 ? -6.907 9.355 22.818 1.00 26.45 977 PRO A C 1
ATOM 680 O O . PRO A 1 125 ? -7.847 9.537 22.039 1.00 26.16 977 PRO A O 1
ATOM 684 N N . LEU A 1 126 ? -5.632 9.592 22.516 1.00 26.00 978 LEU A N 1
ATOM 685 C CA . LEU A 1 126 ? -5.242 10.354 21.358 1.00 26.07 978 LEU A CA 1
ATOM 686 C C . LEU A 1 126 ? -3.783 10.087 20.993 1.00 25.90 978 LEU A C 1
ATOM 687 O O . LEU A 1 126 ? -2.886 10.176 21.832 1.00 25.74 978 LEU A O 1
ATOM 692 N N . ASP A 1 127 ? -3.566 9.764 19.724 1.00 25.98 979 ASP A N 1
ATOM 693 C CA . ASP A 1 127 ? -2.290 9.302 19.229 1.00 26.19 979 ASP A CA 1
ATOM 694 C C . ASP A 1 127 ? -1.504 10.405 18.516 1.00 26.55 979 ASP A C 1
ATOM 695 O O . ASP A 1 127 ? -2.056 11.111 17.680 1.00 27.00 979 ASP A O 1
ATOM 700 N N . ASN A 1 128 ? -0.214 10.521 18.825 1.00 26.75 980 ASN A N 1
ATOM 701 C CA . ASN A 1 128 ? 0.704 11.457 18.171 1.00 27.10 980 ASN A CA 1
ATOM 702 C C . ASN A 1 128 ? 1.822 10.818 17.334 1.00 27.32 980 ASN A C 1
ATOM 703 O O . ASN A 1 128 ? 2.779 10.335 17.929 1.00 27.64 980 ASN A O 1
ATOM 708 N N . PRO A 1 129 ? 1.721 10.795 15.981 1.00 27.80 981 PRO A N 1
ATOM 709 C CA . PRO A 1 129 ? 2.842 10.444 15.108 1.00 28.20 981 PRO A CA 1
ATOM 710 C C . PRO A 1 129 ? 3.468 11.607 14.321 1.00 28.41 981 PRO A C 1
ATOM 711 O O . PRO A 1 129 ? 3.191 12.772 14.595 1.00 28.06 981 PRO A O 1
ATOM 715 N N . SER A 1 130 ? 4.278 11.263 13.319 1.00 29.25 982 SER A N 1
ATOM 716 C CA . SER A 1 130 ? 4.616 12.159 12.204 1.00 29.89 982 SER A CA 1
ATOM 717 C C . SER A 1 130 ? 3.948 11.626 10.895 1.00 30.49 982 SER A C 1
ATOM 718 O O . SER A 1 130 ? 3.377 10.531 10.888 1.00 30.55 982 SER A O 1
ATOM 721 N N . VAL A 1 131 ? 4.315 12.147 9.677 1.00 31.10 983 VAL A N 1
ATOM 722 C CA . VAL A 1 131 ? 3.403 12.029 8.519 1.00 31.65 983 VAL A CA 1
ATOM 723 C C . VAL A 1 131 ? 1.909 12.443 8.451 1.00 32.33 983 VAL A C 1
ATOM 724 O O . VAL A 1 131 ? 1.016 11.615 8.241 1.00 32.44 983 VAL A O 1
ATOM 728 N N . LEU A 1 132 ? 1.661 13.736 8.632 1.00 20.00 984 LEU A N 1
ATOM 729 C CA . LEU A 1 132 ? 0.344 14.214 9.037 1.00 20.00 984 LEU A CA 1
ATOM 730 C C . LEU A 1 132 ? -0.705 13.905 7.975 1.00 20.00 984 LEU A C 1
ATOM 731 O O . LEU A 1 132 ? -1.583 13.067 8.182 1.00 34.43 984 LEU A O 1
ATOM 736 N N . SER A 1 133 ? -0.608 14.587 6.838 1.00 34.35 985 SER A N 1
ATOM 737 C CA . SER A 1 133 ? -1.719 14.669 5.897 1.00 34.22 985 SER A CA 1
ATOM 738 C C . SER A 1 133 ? -1.257 14.380 4.473 1.00 34.26 985 SER A C 1
ATOM 739 O O . SER A 1 133 ? -0.275 14.953 4.000 1.00 34.15 985 SER A O 1
ATOM 742 N N . GLY A 1 134 ? -1.972 13.489 3.794 1.00 34.27 986 GLY A N 1
ATOM 743 C CA . GLY A 1 134 ? -1.365 12.618 2.809 1.00 34.06 986 GLY A CA 1
ATOM 744 C C . GLY A 1 134 ? -2.295 11.448 2.525 1.00 34.06 986 GLY A C 1
ATOM 745 O O . GLY A 1 134 ? -3.496 11.470 2.843 1.00 33.70 986 GLY A O 1
ATOM 746 N N . ALA A 1 139 ? -2.818 2.212 5.265 1.00 33.18 991 ALA A N 1
ATOM 747 C CA . ALA A 1 139 ? -2.666 3.188 6.331 1.00 33.10 991 ALA A CA 1
ATOM 748 C C . ALA A 1 139 ? -3.977 3.946 6.567 1.00 33.19 991 ALA A C 1
ATOM 749 O O . ALA A 1 139 ? -4.216 4.456 7.667 1.00 33.41 991 ALA A O 1
ATOM 751 N N . LEU A 1 140 ? -4.836 4.022 5.546 1.00 20.00 992 LEU A N 1
ATOM 752 C CA . LEU A 1 140 ? -6.183 4.559 5.698 1.00 20.00 992 LEU A CA 1
ATOM 753 C C . LEU A 1 140 ? -7.016 3.704 6.647 1.00 20.00 992 LEU A C 1
ATOM 754 O O . LEU A 1 140 ? -7.924 4.207 7.339 1.00 33.48 992 LEU A O 1
ATOM 759 N N . GLN A 1 141 ? -6.733 2.397 6.697 1.00 20.00 993 GLN A N 1
ATOM 760 C CA . GLN A 1 141 ? -7.393 1.464 7.602 1.00 20.00 993 GLN A CA 1
ATOM 761 C C . GLN A 1 141 ? -6.968 1.701 9.047 1.00 20.00 993 GLN A C 1
ATOM 762 O O . GLN A 1 141 ? -7.777 1.535 9.962 1.00 32.77 993 GLN A O 1
ATOM 768 N N . ALA A 1 142 ? -5.710 2.056 9.246 1.00 32.45 994 ALA A N 1
ATOM 769 C CA . ALA A 1 142 ? -5.188 2.306 10.585 1.00 32.29 994 ALA A CA 1
ATOM 770 C C . ALA A 1 142 ? -6.020 3.381 11.280 1.00 32.10 994 ALA A C 1
ATOM 771 O O . ALA A 1 142 ? -6.617 3.134 12.326 1.00 31.83 994 ALA A O 1
ATOM 773 N N . ALA A 1 143 ? -6.084 4.562 10.672 1.00 32.06 995 ALA A N 1
ATOM 774 C CA . ALA A 1 143 ? -6.870 5.668 11.218 1.00 31.97 995 ALA A CA 1
ATOM 775 C C . ALA A 1 143 ? -8.352 5.311 11.332 1.00 31.78 995 ALA A C 1
ATOM 776 O O . ALA A 1 143 ? -9.038 5.770 12.249 1.00 31.67 995 ALA A O 1
ATOM 778 N N . ALA A 1 144 ? -8.831 4.480 10.407 1.00 31.74 996 ALA A N 1
ATOM 779 C CA . ALA A 1 144 ? -10.241 4.073 10.372 1.00 31.70 996 ALA A CA 1
ATOM 780 C C . ALA A 1 144 ? -10.708 3.326 11.634 1.00 31.61 996 ALA A C 1
ATOM 781 O O . ALA A 1 144 ? -11.895 3.328 11.948 1.00 31.81 996 ALA A O 1
ATOM 783 N N . HIS A 1 145 ? -9.785 2.695 12.351 1.00 31.56 997 HIS A N 1
ATOM 784 C CA . HIS A 1 145 ? -10.094 2.124 13.661 1.00 31.57 997 HIS A CA 1
ATOM 785 C C . HIS A 1 145 ? -10.644 3.207 14.602 1.00 31.42 997 HIS A C 1
ATOM 786 O O . HIS A 1 145 ? -9.905 4.101 15.064 1.00 31.24 997 HIS A O 1
ATOM 793 N N . ALA A 1 146 ? -11.938 3.070 14.902 1.00 30.90 998 ALA A N 1
ATOM 794 C CA . ALA A 1 146 ? -12.829 4.203 15.170 1.00 30.65 998 ALA A CA 1
ATOM 795 C C . ALA A 1 146 ? -12.715 4.930 16.526 1.00 30.56 998 ALA A C 1
ATOM 796 O O . ALA A 1 146 ? -13.141 6.088 16.644 1.00 30.77 998 ALA A O 1
ATOM 798 N N . SER A 1 147 ? -12.147 4.285 17.538 1.00 29.95 999 SER A N 1
ATOM 799 C CA . SER A 1 147 ? -12.289 4.782 18.914 1.00 29.47 999 SER A CA 1
ATOM 800 C C . SER A 1 147 ? -11.270 5.848 19.373 1.00 29.17 999 SER A C 1
ATOM 801 O O . SER A 1 147 ? -11.408 6.426 20.460 1.00 29.33 999 SER A O 1
ATOM 804 N N . VAL A 1 148 ? -10.259 6.128 18.560 1.00 28.46 1000 VAL A N 1
ATOM 805 C CA . VAL A 1 148 ? -9.136 6.931 19.035 1.00 27.88 1000 VAL A CA 1
ATOM 806 C C . VAL A 1 148 ? -8.689 7.910 17.975 1.00 27.37 1000 VAL A C 1
ATOM 807 O O . VAL A 1 148 ? -8.624 7.560 16.798 1.00 27.22 1000 VAL A O 1
ATOM 811 N N . ASP A 1 149 ? -8.375 9.135 18.402 1.00 20.00 1001 ASP A N 1
ATOM 812 C CA . ASP A 1 149 ? -7.879 10.155 17.486 1.00 20.00 1001 ASP A CA 1
ATOM 813 C C . ASP A 1 149 ? -6.407 9.927 17.153 1.00 20.00 1001 ASP A C 1
ATOM 814 O O . ASP A 1 149 ? -5.629 9.535 18.037 1.00 25.76 1001 ASP A O 1
ATOM 819 N N . ILE A 1 150 ? -6.051 10.120 15.896 1.00 25.17 1002 ILE A N 1
ATOM 820 C CA . ILE A 1 150 ? -4.655 10.168 15.500 1.00 24.85 1002 ILE A CA 1
ATOM 821 C C . ILE A 1 150 ? -4.417 11.515 14.849 1.00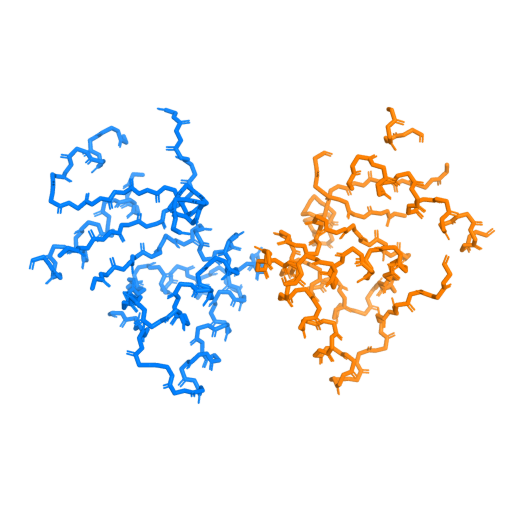 24.38 1002 ILE A C 1
ATOM 822 O O . ILE A 1 150 ? -4.997 11.798 13.809 1.00 24.43 1002 ILE A O 1
ATOM 827 N N . LYS A 1 151 ? -3.586 12.349 15.472 1.00 20.00 1003 LYS A N 1
ATOM 828 C CA . LYS A 1 151 ? -3.200 13.657 14.957 1.00 20.00 1003 LYS A CA 1
ATOM 829 C C . LYS A 1 151 ? -1.682 13.809 14.919 1.00 20.00 1003 LYS A C 1
ATOM 830 O O . LYS A 1 151 ? -1.004 13.304 15.811 1.00 23.44 1003 LYS A O 1
ATOM 836 N N . ASN A 1 152 ? -1.163 14.460 13.898 1.00 22.86 1004 ASN A N 1
ATOM 837 C CA . ASN A 1 152 ? 0.254 14.759 13.819 1.00 22.47 1004 ASN A CA 1
ATOM 838 C C . ASN A 1 152 ? 0.708 15.572 15.031 1.00 22.24 1004 ASN A C 1
ATOM 839 O O . ASN A 1 152 ? -0.005 16.476 15.472 1.00 22.33 1004 ASN A O 1
ATOM 844 N N . VAL A 1 153 ? 1.876 15.246 15.586 1.00 21.70 1005 VAL A N 1
ATOM 845 C CA . VAL A 1 153 ? 2.402 16.011 16.728 1.00 21.42 1005 VAL A CA 1
ATOM 846 C C . VAL A 1 153 ? 2.263 17.536 16.570 1.00 21.18 1005 VAL A C 1
ATOM 847 O O . VAL A 1 153 ? 1.648 18.187 17.409 1.00 20.92 1005 VAL A O 1
ATOM 851 N N . LEU A 1 154 ? 2.834 18.100 15.507 1.00 20.88 1006 LEU A N 1
ATOM 852 C CA . LEU A 1 154 ? 2.738 19.550 15.286 1.00 21.02 1006 LEU A CA 1
ATOM 853 C C . LEU A 1 154 ? 1.325 20.042 14.950 1.00 21.15 1006 LEU A C 1
ATOM 854 O O . LEU A 1 154 ? 1.000 21.196 15.236 1.00 21.54 1006 LEU A O 1
ATOM 859 N N . ASP A 1 155 ? 0.490 19.190 14.327 1.00 20.00 1007 ASP A N 1
ATOM 860 C CA . ASP A 1 155 ? -0.909 19.544 14.121 1.00 20.00 1007 ASP A CA 1
ATOM 861 C C . ASP A 1 155 ? -1.649 19.659 15.450 1.00 20.00 1007 ASP A C 1
ATOM 862 O O . ASP A 1 155 ? -2.299 20.630 15.739 1.00 20.58 1007 ASP A O 1
ATOM 867 N N . PHE A 1 156 ? -1.460 18.642 16.288 1.00 21.65 1008 PHE A N 1
ATOM 868 C CA . PHE A 1 156 ? -2.039 18.652 17.626 1.00 22.01 1008 PHE A CA 1
ATOM 869 C C . PHE A 1 156 ? -1.497 19.859 18.416 1.00 22.16 1008 PHE A C 1
ATOM 870 O O . PHE A 1 156 ? -2.255 20.580 19.067 1.00 21.83 1008 PHE A O 1
ATOM 878 N N . TYR A 1 157 ? -0.191 20.092 18.306 1.00 22.50 1009 TYR A N 1
ATOM 879 C CA . TYR A 1 157 ? 0.476 21.119 19.094 1.00 22.64 1009 TYR A CA 1
ATOM 880 C C . TYR A 1 157 ? 0.039 22.520 18.726 1.00 22.74 1009 TYR A C 1
ATOM 881 O O . TYR A 1 157 ? -0.224 23.361 19.594 1.00 22.47 1009 TYR A O 1
ATOM 890 N N . LYS A 1 158 ? -0.013 22.771 17.427 1.00 22.93 1010 LYS A N 1
ATOM 891 C CA . LYS A 1 158 ? -0.446 24.054 16.944 1.00 23.18 1010 LYS A CA 1
ATOM 892 C C . LYS A 1 158 ? -1.950 24.247 17.256 1.00 23.34 1010 LYS A C 1
ATOM 893 O O . LYS A 1 158 ? -2.363 25.341 17.651 1.00 23.41 1010 LYS A O 1
ATOM 899 N N . GLN A 1 159 ? -2.757 23.189 17.178 1.00 23.78 1011 GLN A N 1
ATOM 900 C CA . GLN A 1 159 ? -4.150 23.286 17.678 1.00 24.21 1011 GLN A CA 1
ATOM 901 C C . GLN A 1 159 ? -4.215 23.599 19.202 1.00 24.30 1011 GLN A C 1
ATOM 902 O O . GLN A 1 159 ? -5.059 24.377 19.658 1.00 23.92 1011 GLN A O 1
ATOM 908 N N . TRP A 1 160 ? -3.315 23.001 19.971 1.00 24.50 1012 TRP A N 1
ATOM 909 C CA . TRP A 1 160 ? -3.350 23.111 21.428 1.00 24.57 1012 TRP A CA 1
ATOM 910 C C . TRP A 1 160 ? -3.090 24.523 21.947 1.00 24.42 1012 TRP A C 1
ATOM 911 O O . TRP A 1 160 ? -1.999 25.063 21.791 1.00 24.56 1012 TRP A O 1
ATOM 922 N N . PRO B 1 3 ? 36.367 20.784 11.706 1.00 29.02 855 PRO B N 1
ATOM 923 C CA . PRO B 1 3 ? 36.240 22.206 11.403 1.00 28.91 855 PRO B CA 1
ATOM 924 C C . PRO B 1 3 ? 35.314 22.952 12.394 1.00 28.90 855 PRO B C 1
ATOM 925 O O . PRO B 1 3 ? 35.052 22.440 13.501 1.00 29.18 855 PRO B O 1
ATOM 929 N N . TYR B 1 4 ? 34.878 24.159 12.009 1.00 28.65 856 TYR B N 1
ATOM 930 C CA . TYR B 1 4 ? 33.891 24.956 12.759 1.00 28.59 856 TYR B CA 1
ATOM 931 C C . TYR B 1 4 ? 32.472 24.599 12.307 1.00 28.14 856 TYR B C 1
ATOM 932 O O . TYR B 1 4 ? 32.186 24.658 11.121 1.00 28.32 856 TYR B O 1
ATOM 941 N N . LEU B 1 5 ? 31.590 24.242 13.240 1.00 27.56 857 LEU B N 1
ATOM 942 C CA . LEU B 1 5 ? 30.166 24.080 12.934 1.00 27.11 857 LEU B CA 1
ATOM 943 C C . LEU B 1 5 ? 29.411 25.266 13.490 1.00 26.66 857 LEU B C 1
ATOM 944 O O . LEU B 1 5 ? 29.424 25.501 14.702 1.00 26.94 857 LEU B O 1
ATOM 949 N N . VAL B 1 6 ? 28.773 26.023 12.607 1.00 25.92 858 VAL B N 1
ATOM 950 C CA . VAL B 1 6 ? 27.960 27.145 13.023 1.00 25.64 858 VAL B CA 1
ATOM 951 C C . VAL B 1 6 ? 26.514 26.763 12.752 1.00 25.39 858 VAL B C 1
ATOM 952 O O . VAL B 1 6 ? 26.056 26.817 11.613 1.00 25.21 858 VAL B O 1
ATOM 956 N N . PRO B 1 7 ? 25.792 26.355 13.799 1.00 25.23 859 PRO B N 1
ATOM 957 C CA . PRO B 1 7 ? 24.435 25.929 13.590 1.00 25.57 859 PRO B CA 1
ATOM 958 C C . PRO B 1 7 ? 23.465 27.098 13.514 1.00 25.64 859 PRO B C 1
ATOM 959 O O . PRO B 1 7 ? 23.759 28.196 13.989 1.00 25.21 859 PRO B O 1
ATOM 963 N N . ASP B 1 8 ? 22.324 26.828 12.888 1.00 26.29 860 ASP B N 1
ATOM 964 C CA . ASP B 1 8 ? 21.217 27.780 12.687 1.00 26.36 860 ASP B CA 1
ATOM 965 C C . ASP B 1 8 ? 20.251 27.698 13.890 1.00 26.51 860 ASP B C 1
ATOM 966 O O . ASP B 1 8 ? 20.354 26.800 14.731 1.00 26.79 860 ASP B O 1
ATOM 971 N N . THR B 1 9 ? 19.316 28.632 13.963 1.00 26.30 861 THR B N 1
ATOM 972 C CA . THR B 1 9 ? 18.169 28.519 14.866 1.00 26.15 861 THR B CA 1
ATOM 973 C C . THR B 1 9 ? 17.321 27.271 14.587 1.00 26.18 861 THR B C 1
ATOM 974 O O . THR B 1 9 ? 16.663 26.737 15.478 1.00 26.17 861 THR B O 1
ATOM 978 N N . GLN B 1 10 ? 17.315 26.842 13.334 1.00 26.22 862 GLN B N 1
ATOM 979 C CA . GLN B 1 10 ? 16.466 25.755 12.888 1.00 26.29 862 GLN B CA 1
ATOM 980 C C . GLN B 1 10 ? 17.115 24.443 13.275 1.00 26.28 862 GLN B C 1
ATOM 981 O O . GLN B 1 10 ? 16.453 23.508 13.711 1.00 26.21 862 GLN B O 1
ATOM 987 N N . ALA B 1 11 ? 18.428 24.380 13.111 1.00 26.24 863 ALA B N 1
ATOM 988 C CA . ALA B 1 11 ? 19.195 23.245 13.606 1.00 26.10 863 ALA B CA 1
ATOM 989 C C . ALA B 1 11 ? 19.021 23.088 15.117 1.00 26.02 863 ALA B C 1
ATOM 990 O O . ALA B 1 11 ? 18.922 21.970 15.622 1.00 26.33 863 ALA B O 1
ATOM 992 N N . LEU B 1 12 ? 18.982 24.210 15.834 1.00 25.83 864 LEU B N 1
ATOM 993 C CA . LEU B 1 12 ? 18.874 24.190 17.288 1.00 25.68 864 LEU B CA 1
ATOM 994 C C . LEU B 1 12 ? 17.470 23.904 17.763 1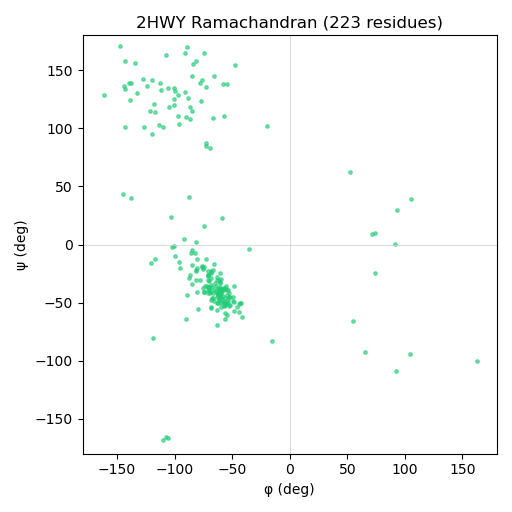.00 25.47 864 LEU B C 1
ATOM 995 O O . LEU B 1 12 ? 17.298 23.327 18.828 1.00 25.66 864 LEU B O 1
ATOM 1000 N N . CYS B 1 13 ? 16.477 24.320 16.982 1.00 25.20 865 CYS B N 1
ATOM 1001 C CA . CYS B 1 13 ? 15.080 24.145 17.350 1.00 24.87 865 CYS B CA 1
ATOM 1002 C C . CYS B 1 13 ? 14.522 22.810 16.927 1.00 24.37 865 CYS B C 1
ATOM 1003 O O . CYS B 1 13 ? 13.572 22.341 17.531 1.00 24.20 865 CYS B O 1
ATOM 1006 N N . HIS B 1 14 ? 15.090 22.213 15.881 1.00 24.13 866 HIS B N 1
ATOM 1007 C CA . HIS B 1 14 ? 14.570 20.964 15.332 1.00 23.97 866 HIS B CA 1
ATOM 1008 C C . HIS B 1 14 ? 15.540 19.777 15.326 1.00 23.76 866 HIS B C 1
ATOM 1009 O O . HIS B 1 14 ? 15.103 18.650 15.164 1.00 24.31 866 HIS B O 1
ATOM 1016 N N . HIS B 1 15 ? 16.834 19.998 15.505 1.00 23.50 867 HIS B N 1
ATOM 1017 C CA . HIS B 1 15 ? 17.792 18.896 15.465 1.00 23.36 867 HIS B CA 1
ATOM 1018 C C . HIS B 1 15 ? 18.835 19.007 16.568 1.00 23.22 867 HIS B C 1
ATOM 1019 O O . HIS B 1 15 ? 20.013 18.705 16.393 1.00 22.90 867 HIS B O 1
ATOM 1026 N N . LEU B 1 16 ? 18.341 19.405 17.728 1.00 23.42 868 LEU B N 1
ATOM 1027 C CA . LEU B 1 16 ? 19.096 19.452 18.954 1.00 23.45 868 LEU B CA 1
ATOM 1028 C C . LEU B 1 16 ? 19.781 18.133 19.312 1.00 23.41 868 LEU B C 1
ATOM 1029 O O . LEU B 1 16 ? 20.888 18.136 19.848 1.00 23.64 868 LEU B O 1
ATOM 1034 N N . PRO B 1 17 ? 19.117 16.995 19.074 1.00 23.44 869 PRO B N 1
ATOM 1035 C CA . PRO B 1 17 ? 19.832 15.748 19.411 1.00 23.76 869 PRO B CA 1
ATOM 1036 C C . PRO B 1 17 ? 21.077 15.502 18.563 1.00 23.59 869 PRO B C 1
ATOM 1037 O O . PRO B 1 17 ? 22.052 14.973 19.041 1.00 23.22 869 PRO B O 1
ATOM 1041 N N . VAL B 1 18 ? 21.034 15.935 17.317 1.00 24.26 870 VAL B N 1
ATOM 1042 C CA . VAL B 1 18 ? 22.147 15.791 16.408 1.00 24.58 870 VAL B CA 1
ATOM 1043 C C . VAL B 1 18 ? 23.250 16.796 16.734 1.00 25.01 870 VAL B C 1
ATOM 1044 O O . VAL B 1 18 ? 24.442 16.480 16.608 1.00 25.17 870 VAL B O 1
ATOM 1048 N N . ILE B 1 19 ? 22.850 18.009 17.131 1.00 25.15 871 ILE B N 1
ATOM 1049 C CA . ILE B 1 19 ? 23.802 19.029 17.595 1.00 25.27 871 ILE B CA 1
ATOM 1050 C C . ILE B 1 19 ? 24.549 18.536 18.819 1.00 25.38 871 ILE B C 1
ATOM 1051 O O . ILE B 1 19 ? 25.762 18.717 18.941 1.00 25.31 871 ILE B O 1
ATOM 1056 N N . ARG B 1 20 ? 23.807 17.915 19.721 1.00 25.82 872 ARG B N 1
ATOM 1057 C CA . ARG B 1 20 ? 24.384 17.337 20.924 1.00 26.27 872 ARG B CA 1
ATOM 1058 C C . ARG B 1 20 ? 25.513 16.360 20.592 1.00 26.45 872 ARG B C 1
ATOM 1059 O O . ARG B 1 20 ? 26.614 16.483 21.142 1.00 26.14 872 ARG B O 1
ATOM 1067 N N . GLN B 1 21 ? 25.252 15.421 19.682 1.00 26.85 873 GLN B N 1
ATOM 1068 C CA . GLN B 1 21 ? 26.267 14.451 19.274 1.00 27.51 873 GLN B CA 1
ATOM 1069 C C . GLN B 1 21 ? 27.502 15.126 18.680 1.00 27.75 873 GLN B C 1
ATOM 1070 O O . GLN B 1 21 ? 28.628 14.760 19.021 1.00 27.47 873 GLN B O 1
ATOM 1076 N N . LEU B 1 22 ? 27.281 16.094 17.787 1.00 28.00 874 LEU B N 1
ATOM 1077 C CA . LEU B 1 22 ? 28.368 16.834 17.157 1.00 28.12 874 LEU B CA 1
ATOM 1078 C C . LEU B 1 22 ? 29.178 17.590 18.210 1.00 28.69 874 LEU B C 1
ATOM 1079 O O . LEU B 1 22 ? 30.411 17.512 18.233 1.00 28.82 874 LEU B O 1
ATOM 1084 N N . ALA B 1 23 ? 28.468 18.291 19.094 1.00 29.32 875 ALA B N 1
ATOM 1085 C CA . ALA B 1 23 ? 29.073 19.154 20.113 1.00 29.73 875 ALA B CA 1
ATOM 1086 C C . ALA B 1 23 ? 29.936 18.376 21.103 1.00 30.42 875 ALA B C 1
ATOM 1087 O O . ALA B 1 23 ? 31.088 18.719 21.349 1.00 30.79 875 ALA B O 1
ATOM 1089 N N . THR B 1 24 ? 29.362 17.314 21.655 1.00 31.17 876 THR B N 1
ATOM 1090 C CA . THR B 1 24 ? 30.037 16.432 22.618 1.00 31.28 876 THR B CA 1
ATOM 1091 C C . THR B 1 24 ? 31.115 15.510 22.003 1.00 31.61 876 THR B C 1
ATOM 1092 O O . THR B 1 24 ? 31.917 14.920 22.730 1.00 31.49 876 THR B O 1
ATOM 1096 N N . SER B 1 25 ? 31.170 15.397 20.685 1.00 20.00 877 SER B N 1
ATOM 1097 C CA . SER B 1 25 ? 32.097 14.555 19.938 1.00 20.00 877 SER B CA 1
ATOM 1098 C C . SER B 1 25 ? 33.545 14.959 20.202 1.00 20.00 877 SER B C 1
ATOM 1099 O O . SER B 1 25 ? 34.440 14.056 20.067 1.00 32.59 877 SER B O 1
ATOM 1102 N N . GLY B 1 26 ? 33.822 16.208 20.415 1.00 32.59 878 GLY B N 1
ATOM 1103 C CA . GLY B 1 26 ? 35.173 16.756 20.465 1.00 32.42 878 GLY B CA 1
ATOM 1104 C C . GLY B 1 26 ? 35.874 16.826 19.117 1.00 32.52 878 GLY B C 1
ATOM 1105 O O . GLY B 1 26 ? 37.090 17.086 19.055 1.00 32.90 878 GLY B O 1
ATOM 1106 N N . ARG B 1 27 ? 35.140 16.559 18.047 1.00 20.00 879 ARG B N 1
ATOM 1107 C CA . ARG B 1 27 ? 35.705 16.625 16.704 1.00 20.00 879 ARG B CA 1
ATOM 1108 C C . ARG B 1 27 ? 35.322 17.927 16.009 1.00 20.00 879 ARG B C 1
ATOM 1109 O O . ARG B 1 27 ? 35.700 18.169 14.894 1.00 33.05 879 ARG B O 1
ATOM 1117 N N . PHE B 1 28 ? 34.537 18.747 16.736 1.00 32.89 880 PHE B N 1
ATOM 1118 C CA . PHE B 1 28 ? 34.000 19.972 16.170 1.00 32.55 880 PHE B CA 1
ATOM 1119 C C . PHE B 1 28 ? 33.987 21.047 17.218 1.00 32.28 880 PHE B C 1
ATOM 1120 O O . PHE B 1 28 ? 33.558 20.823 18.343 1.00 32.02 880 PHE B O 1
ATOM 1128 N N . ILE B 1 29 ? 34.457 22.220 16.824 1.00 31.82 881 ILE B N 1
ATOM 1129 C CA . ILE B 1 29 ? 34.258 23.416 17.602 1.00 31.25 881 ILE B CA 1
ATOM 1130 C C . ILE B 1 29 ? 32.923 23.950 17.149 1.00 30.67 881 ILE B C 1
ATOM 1131 O O . ILE B 1 29 ? 32.812 24.440 16.021 1.00 30.77 881 ILE B O 1
ATOM 1136 N N . VAL B 1 30 ? 31.907 23.837 18.003 1.00 29.65 882 VAL B N 1
ATOM 1137 C CA . VAL B 1 30 ? 30.577 24.315 17.643 1.00 29.08 882 VAL B CA 1
ATOM 1138 C C . VAL B 1 30 ? 30.399 25.781 18.065 1.00 28.55 882 VAL B C 1
ATOM 1139 O O . VAL B 1 30 ? 30.307 26.090 19.257 1.00 28.88 882 VAL B O 1
ATOM 1143 N N . ILE B 1 31 ? 30.350 26.675 17.074 1.00 27.57 883 ILE B N 1
ATOM 1144 C CA . ILE B 1 31 ? 30.278 28.118 17.305 1.00 26.95 883 ILE B CA 1
ATOM 1145 C C . ILE B 1 31 ? 28.844 28.589 17.128 1.00 26.32 883 ILE B C 1
ATOM 1146 O O . ILE B 1 31 ? 28.281 28.422 16.056 1.00 26.17 883 ILE B O 1
ATOM 1151 N N . ILE B 1 32 ? 28.252 29.169 18.175 1.00 25.69 884 ILE B N 1
ATOM 1152 C CA . ILE B 1 32 ? 26.870 29.653 18.110 1.00 25.35 884 ILE B CA 1
ATOM 1153 C C . ILE B 1 32 ? 26.853 31.158 17.820 1.00 25.19 884 ILE B C 1
ATOM 1154 O O . ILE B 1 32 ? 27.559 31.941 18.460 1.00 24.95 884 ILE B O 1
ATOM 1159 N N . PRO B 1 33 ? 26.087 31.568 16.810 1.00 25.24 885 PRO B N 1
ATOM 1160 C CA . PRO B 1 33 ? 25.966 32.986 16.442 1.00 25.07 885 PRO B CA 1
ATOM 1161 C C . PRO B 1 33 ? 25.140 33.879 17.391 1.00 24.95 885 PRO B C 1
ATOM 1162 O O . PRO B 1 33 ? 24.038 33.507 17.802 1.00 25.26 885 PRO B O 1
ATOM 1166 N N . ARG B 1 34 ? 25.671 35.064 17.693 1.00 24.48 886 ARG B N 1
ATOM 1167 C CA . ARG B 1 34 ? 24.972 36.087 18.486 1.00 24.54 886 ARG B CA 1
ATOM 1168 C C . ARG B 1 34 ? 23.505 36.268 18.108 1.00 24.16 886 ARG B C 1
ATOM 1169 O O . ARG B 1 34 ? 22.624 36.289 18.956 1.00 23.80 886 ARG B O 1
ATOM 1177 N N . THR B 1 35 ? 23.272 36.430 16.819 1.00 24.27 887 THR B N 1
ATOM 1178 C CA . THR B 1 35 ? 21.930 36.538 16.284 1.00 24.51 887 THR B CA 1
ATOM 1179 C C . THR B 1 35 ? 21.112 35.249 16.557 1.00 24.74 887 THR B C 1
ATOM 1180 O O . THR B 1 35 ? 19.936 35.332 16.919 1.00 25.17 887 THR B O 1
ATOM 1184 N N . VAL B 1 36 ? 21.745 34.078 16.440 1.00 24.81 888 VAL B N 1
ATOM 1185 C CA . VAL B 1 36 ? 21.097 32.779 16.706 1.00 24.72 888 VAL B CA 1
ATOM 1186 C C . VAL B 1 36 ? 20.736 32.634 18.181 1.00 24.67 888 VAL B C 1
ATOM 1187 O O . VAL B 1 36 ? 19.674 32.130 18.503 1.00 24.66 888 VAL B O 1
ATOM 1191 N N . ILE B 1 37 ? 21.630 33.061 19.066 1.00 24.93 889 ILE B N 1
ATOM 1192 C CA . ILE B 1 37 ? 21.353 33.099 20.507 1.00 25.22 889 ILE B CA 1
ATOM 1193 C C . ILE B 1 37 ? 20.213 34.068 20.841 1.00 25.42 889 ILE B C 1
ATOM 1194 O O . ILE B 1 37 ? 19.365 33.787 21.695 1.00 25.09 889 ILE B O 1
ATOM 1199 N N . ASP B 1 38 ? 20.230 35.222 20.185 1.00 25.64 890 ASP B N 1
ATOM 1200 C CA . ASP B 1 38 ? 19.211 36.234 20.385 1.00 25.98 890 ASP B CA 1
ATOM 1201 C C . ASP B 1 38 ? 17.905 35.756 19.768 1.00 26.17 890 ASP B C 1
ATOM 1202 O O . ASP B 1 38 ? 16.826 35.938 20.340 1.00 25.87 890 ASP B O 1
ATOM 1207 N N . GLY B 1 39 ? 18.018 35.115 18.611 1.00 26.39 891 GLY B N 1
ATOM 1208 C CA . GLY B 1 39 ? 16.893 34.425 18.018 1.00 26.72 891 GLY B CA 1
ATOM 1209 C C . GLY B 1 39 ? 16.237 33.551 19.067 1.00 27.08 891 GLY B C 1
ATOM 1210 O O . GLY B 1 39 ? 15.064 33.719 19.373 1.00 27.38 891 GLY B O 1
ATOM 1211 N N . LEU B 1 40 ? 17.013 32.649 19.656 1.00 27.29 892 LEU B N 1
ATOM 1212 C CA . LEU B 1 40 ? 16.463 31.645 20.565 1.00 27.49 892 LEU B CA 1
ATOM 1213 C C . LEU B 1 40 ? 15.691 32.260 21.744 1.00 27.67 892 LEU B C 1
ATOM 1214 O O . LEU B 1 40 ? 14.521 31.916 21.952 1.00 27.71 892 LEU B O 1
ATOM 1219 N N . ASP B 1 41 ? 16.314 33.186 22.482 1.00 27.69 893 ASP B N 1
ATOM 1220 C CA . ASP B 1 41 ? 15.667 33.806 23.660 1.00 27.69 893 ASP B CA 1
ATOM 1221 C C . ASP B 1 41 ? 14.458 34.673 23.284 1.00 27.53 893 ASP B C 1
ATOM 1222 O O . ASP B 1 41 ? 13.602 34.972 24.135 1.00 27.38 893 ASP B O 1
ATOM 1227 N N . LEU B 1 42 ? 14.419 35.117 22.015 1.00 20.00 894 LEU B N 1
ATOM 1228 C CA . LEU B 1 42 ? 13.185 35.689 21.488 1.00 20.00 894 LEU B CA 1
ATOM 1229 C C . LEU B 1 42 ? 12.042 34.681 21.541 1.00 20.00 894 LEU B C 1
ATOM 1230 O O . LEU B 1 42 ? 10.998 34.901 22.144 1.00 26.90 894 LEU B O 1
ATOM 1235 N N . LEU B 1 43 ? 12.327 33.469 21.001 1.00 26.90 895 LEU B N 1
ATOM 1236 C CA . LEU B 1 43 ? 11.300 32.446 20.754 1.00 26.75 895 LEU B CA 1
ATOM 1237 C C . LEU B 1 43 ? 11.105 31.451 21.909 1.00 26.57 895 LEU B C 1
ATOM 1238 O O . LEU B 1 43 ? 10.302 30.528 21.798 1.00 26.13 895 LEU B O 1
ATOM 1243 N N . LYS B 1 44 ? 11.798 31.666 23.025 1.00 20.00 896 LYS B N 1
ATOM 1244 C CA . LYS B 1 44 ? 11.753 30.844 24.228 1.00 20.00 896 LYS B CA 1
ATOM 1245 C C . LYS B 1 44 ? 10.339 30.777 24.797 1.00 20.00 896 LYS B C 1
ATOM 1246 O O . LYS B 1 44 ? 9.387 31.330 24.300 1.00 25.79 896 LYS B O 1
ATOM 1252 N N . GLU B 1 46 ? 6.805 31.298 23.197 1.00 20.00 898 GLU B N 1
ATOM 1253 C CA . GLU B 1 46 ? 6.410 31.012 21.824 1.00 20.00 898 GLU B CA 1
ATOM 1254 C C . G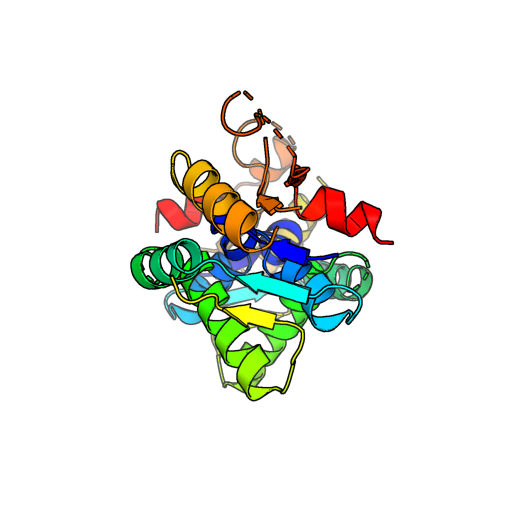LU B 1 46 ? 6.712 29.565 21.453 1.00 20.00 898 GLU B C 1
ATOM 1255 O O . GLU B 1 46 ? 5.777 28.798 21.171 1.00 29.64 898 GLU B O 1
ATOM 1261 N N . HIS B 1 47 ? 7.985 29.180 21.398 1.00 29.63 899 HIS B N 1
ATOM 1262 C CA . HIS B 1 47 ? 8.398 27.876 20.860 1.00 29.84 899 HIS B CA 1
ATOM 1263 C C . HIS B 1 47 ? 9.143 26.997 21.869 1.00 29.99 899 HIS B C 1
ATOM 1264 O O . HIS B 1 47 ? 9.925 27.501 22.675 1.00 30.38 899 HIS B O 1
ATOM 1271 N N . PRO B 1 48 ? 8.885 25.673 21.842 1.00 29.86 900 PRO B N 1
ATOM 1272 C CA . PRO B 1 48 ? 9.606 24.775 22.729 1.00 29.46 900 PRO B CA 1
ATOM 1273 C C . PRO B 1 48 ? 10.988 24.395 22.213 1.00 29.38 900 PRO B C 1
ATOM 1274 O O . PRO B 1 48 ? 11.885 24.148 23.017 1.00 29.75 900 PRO B O 1
ATOM 1278 N N . GLY B 1 49 ? 11.175 24.336 20.898 1.00 28.96 901 GLY B N 1
ATOM 1279 C CA . GLY B 1 49 ? 12.499 24.058 20.348 1.00 28.62 901 GLY B CA 1
ATOM 1280 C C . GLY B 1 49 ? 13.513 25.043 20.904 1.00 28.44 901 GLY B C 1
ATOM 1281 O O . GLY B 1 49 ? 14.468 24.657 21.584 1.00 28.30 901 GLY B O 1
ATOM 1282 N N . ALA B 1 50 ? 13.268 26.325 20.634 1.00 28.34 902 ALA B N 1
ATOM 1283 C CA . ALA B 1 50 ? 14.105 27.434 21.109 1.00 28.09 902 ALA B CA 1
ATOM 1284 C C . ALA B 1 50 ? 14.417 27.365 22.608 1.00 27.95 902 ALA B C 1
ATOM 1285 O O . ALA B 1 50 ? 15.556 27.570 23.036 1.00 27.33 902 ALA B O 1
ATOM 1287 N N . ARG B 1 51 ? 13.391 27.075 23.401 1.00 28.08 903 ARG B N 1
ATOM 1288 C CA . ARG B 1 51 ? 13.547 26.970 24.841 1.00 27.97 903 ARG B CA 1
ATOM 1289 C C . ARG B 1 51 ? 14.504 25.841 25.194 1.00 27.63 903 ARG B C 1
ATOM 1290 O O . ARG B 1 51 ? 15.453 26.049 25.951 1.00 28.17 903 ARG B O 1
ATOM 1298 N N . ASP B 1 52 ? 14.267 24.660 24.627 1.00 27.15 904 ASP B N 1
ATOM 1299 C CA . ASP B 1 52 ? 15.115 23.480 24.870 1.00 26.89 904 ASP B CA 1
ATOM 1300 C C . ASP B 1 52 ? 16.527 23.601 24.268 1.00 26.47 904 ASP B C 1
ATOM 1301 O O . ASP B 1 52 ? 17.451 22.904 24.694 1.00 26.71 904 ASP B O 1
ATOM 1306 N N . GLY B 1 53 ? 16.680 24.453 23.258 1.00 25.97 905 GLY B N 1
ATOM 1307 C CA . GLY B 1 53 ? 17.982 24.750 22.688 1.00 25.41 905 GLY B CA 1
ATOM 1308 C C . GLY B 1 53 ? 18.831 25.530 23.671 1.00 24.92 905 GLY B C 1
ATOM 1309 O O . GLY B 1 53 ? 19.958 25.134 23.968 1.00 24.73 905 GLY B O 1
ATOM 1310 N N . ILE B 1 54 ? 18.294 26.643 24.165 1.00 24.33 906 ILE B N 1
ATOM 1311 C CA . ILE B 1 54 ? 18.954 27.403 25.225 1.00 24.25 906 ILE B CA 1
ATOM 1312 C C . ILE B 1 54 ? 19.279 26.476 26.368 1.00 23.85 906 ILE B C 1
ATOM 1313 O O . ILE B 1 54 ? 20.419 26.426 26.821 1.00 23.50 906 ILE B O 1
ATOM 1318 N N . ARG B 1 55 ? 18.262 25.759 26.837 1.00 20.00 907 ARG B N 1
ATOM 1319 C CA . ARG B 1 55 ? 18.431 24.872 27.982 1.00 20.00 907 ARG B CA 1
ATOM 1320 C C . ARG B 1 55 ? 19.599 23.914 27.770 1.00 20.00 907 ARG B C 1
ATOM 1321 O O . ARG B 1 55 ? 20.396 23.697 28.677 1.00 23.74 907 ARG B O 1
ATOM 1329 N N . TYR B 1 56 ? 19.742 23.360 26.560 1.00 24.12 908 TYR B N 1
ATOM 1330 C CA . TYR B 1 56 ? 20.870 22.495 26.214 1.00 23.86 908 TYR B CA 1
ATOM 1331 C C . TYR B 1 56 ? 22.223 23.213 26.262 1.00 23.71 908 TYR B C 1
ATOM 1332 O O . TYR B 1 56 ? 23.214 22.623 26.673 1.00 23.93 908 TYR B O 1
ATOM 1341 N N . LEU B 1 57 ? 22.280 24.455 25.802 1.00 23.12 909 LEU B N 1
ATOM 1342 C CA . LEU B 1 57 ? 23.549 25.171 25.746 1.00 23.21 909 LEU B CA 1
ATOM 1343 C C . LEU B 1 57 ? 23.980 25.609 27.136 1.00 23.26 909 LEU B C 1
ATOM 1344 O O . LEU B 1 57 ? 25.154 25.493 27.488 1.00 23.86 909 LEU B O 1
ATOM 1349 N N . GLU B 1 58 ? 23.024 26.078 27.933 1.00 22.89 910 GLU B N 1
ATOM 1350 C CA . GLU B 1 58 ? 23.240 26.311 29.353 1.00 22.37 910 GLU B CA 1
ATOM 1351 C C . GLU B 1 58 ? 23.781 25.031 30.004 1.00 21.97 910 GLU B C 1
ATOM 1352 O O . GLU B 1 58 ? 24.757 25.083 30.752 1.00 22.56 910 GLU B O 1
ATOM 1358 N N . ALA B 1 59 ? 23.148 23.900 29.704 1.00 21.36 911 ALA B N 1
ATOM 1359 C CA . ALA B 1 59 ? 23.493 22.603 30.286 1.00 21.36 911 ALA B CA 1
ATOM 1360 C C . ALA B 1 59 ? 24.912 22.141 29.938 1.00 21.47 911 ALA B C 1
ATOM 1361 O O . ALA B 1 59 ? 25.595 21.561 30.788 1.00 21.15 911 ALA B O 1
ATOM 1363 N N . GLU B 1 60 ? 25.358 22.412 28.709 1.00 21.67 912 GLU B N 1
ATOM 1364 C CA . GLU B 1 60 ? 26.721 22.060 28.275 1.00 21.67 912 GLU B CA 1
ATOM 1365 C C . GLU B 1 60 ? 27.787 22.952 28.871 1.00 21.28 912 GLU B C 1
ATOM 1366 O O . GLU B 1 60 ? 28.896 22.513 29.143 1.00 21.39 912 GLU B O 1
ATOM 1372 N N . PHE B 1 61 ? 27.480 24.219 29.035 1.00 21.31 913 PHE B N 1
ATOM 1373 C CA . PHE B 1 61 ? 28.422 25.116 29.701 1.00 21.45 913 PHE B CA 1
ATOM 1374 C C . PHE B 1 61 ? 28.698 24.630 31.122 1.00 21.57 913 PHE B C 1
ATOM 1375 O O . PHE B 1 61 ? 29.855 24.460 31.537 1.00 21.51 913 PHE B O 1
ATOM 1383 N N . LYS B 1 62 ? 27.621 24.429 31.872 1.00 21.42 914 LYS B N 1
ATOM 1384 C CA . LYS B 1 62 ? 27.735 23.863 33.203 1.00 21.34 914 LYS B CA 1
ATOM 1385 C C . LYS B 1 62 ? 28.471 22.532 33.209 1.00 21.01 914 LYS B C 1
ATOM 1386 O O . LYS B 1 62 ? 29.193 22.253 34.127 1.00 21.37 914 LYS B O 1
ATOM 1392 N N . LYS B 1 63 ? 28.284 21.715 32.188 1.00 20.00 915 LYS B N 1
ATOM 1393 C CA . LYS B 1 63 ? 28.856 20.375 32.167 1.00 20.00 915 LYS B CA 1
ATOM 1394 C C . LYS B 1 63 ? 30.318 20.406 31.731 1.00 20.00 915 LYS B C 1
ATOM 1395 O O . LYS B 1 63 ? 30.935 19.333 31.608 1.00 21.42 915 LYS B O 1
ATOM 1401 N N . GLY B 1 64 ? 30.881 21.573 31.485 1.00 21.41 916 GLY B N 1
ATOM 1402 C CA . GLY B 1 64 ? 32.315 21.715 31.264 1.00 21.47 916 GLY B CA 1
ATOM 1403 C C . GLY B 1 64 ? 32.764 21.621 29.823 1.00 21.80 916 GLY B C 1
ATOM 1404 O O . GLY B 1 64 ? 33.955 21.768 29.543 1.00 21.83 916 GLY B O 1
ATOM 1405 N N . ASN B 1 65 ? 31.810 21.421 28.910 1.00 22.50 917 ASN B N 1
ATOM 1406 C CA . ASN B 1 65 ? 32.084 21.209 27.483 1.00 22.67 917 ASN B CA 1
ATOM 1407 C C . ASN B 1 65 ? 32.665 22.444 26.819 1.00 23.27 917 ASN B C 1
ATOM 1408 O O . ASN B 1 65 ? 31.960 23.418 26.582 1.00 23.89 917 ASN B O 1
ATOM 1413 N N . ARG B 1 66 ? 33.943 22.376 26.487 1.00 20.00 918 ARG B N 1
ATOM 1414 C CA . ARG B 1 66 ? 34.670 23.519 25.948 1.00 20.00 918 ARG B CA 1
ATOM 1415 C C . ARG B 1 66 ? 34.479 23.631 24.439 1.00 20.00 918 ARG B C 1
ATOM 1416 O O . ARG B 1 66 ? 34.735 24.709 23.889 1.00 25.31 918 ARG B O 1
ATOM 1424 N N . TYR B 1 67 ? 34.042 22.571 23.791 1.00 25.75 919 TYR B N 1
ATOM 1425 C CA . TYR B 1 67 ? 33.836 22.581 22.336 1.00 26.11 919 TYR B CA 1
ATOM 1426 C C . TYR B 1 67 ? 32.596 23.354 21.904 1.00 26.39 919 TYR B C 1
ATOM 1427 O O . TYR B 1 67 ? 32.148 23.177 20.781 1.00 26.56 919 TYR B O 1
ATOM 1436 N N . ILE B 1 68 ? 32.019 24.185 22.765 1.00 26.84 920 ILE B N 1
ATOM 1437 C CA . ILE B 1 68 ? 30.868 24.981 22.353 1.00 27.61 920 ILE B CA 1
ATOM 1438 C C . ILE B 1 68 ? 30.914 26.426 22.870 1.00 28.27 920 ILE B C 1
ATOM 1439 O O . ILE B 1 68 ? 31.025 26.666 24.088 1.00 28.44 920 ILE B O 1
ATOM 1444 N N . ARG B 1 69 ? 30.827 27.371 21.919 1.00 28.64 921 ARG B N 1
ATOM 1445 C CA . ARG B 1 69 ? 30.993 28.813 22.160 1.00 28.83 921 ARG B CA 1
ATOM 1446 C C . ARG B 1 69 ? 29.776 29.538 21.666 1.00 28.81 921 ARG B C 1
ATOM 1447 O O . ARG B 1 69 ? 29.309 29.267 20.564 1.00 28.91 921 ARG B O 1
ATOM 1455 N N . CYS B 1 70 ? 29.290 30.490 22.450 1.00 28.93 922 CYS B N 1
ATOM 1456 C CA . CYS B 1 70 ? 28.409 31.534 21.914 1.00 28.76 922 CYS B CA 1
ATOM 1457 C C . CYS B 1 70 ? 29.273 32.696 21.469 1.00 28.25 922 CYS B C 1
ATOM 1458 O O . CYS B 1 70 ? 30.158 33.117 22.193 1.00 27.49 922 CYS B O 1
ATOM 1461 N N . GLN B 1 71 ? 29.039 33.176 20.253 1.00 20.00 923 GLN B N 1
ATOM 1462 C CA . GLN B 1 71 ? 29.797 34.302 19.721 1.00 20.00 923 GLN B CA 1
ATOM 1463 C C . GLN B 1 71 ? 29.198 35.631 20.167 1.00 20.00 923 GLN B C 1
ATOM 1464 O O . GLN B 1 71 ? 27.966 35.751 20.305 1.00 29.16 923 GLN B O 1
ATOM 1470 N N . LYS B 1 72 ? 30.050 36.605 20.407 1.00 29.48 924 LYS B N 1
ATOM 1471 C CA . LYS B 1 72 ? 29.644 37.972 20.761 1.00 29.96 924 LYS B CA 1
ATOM 1472 C C . LYS B 1 72 ? 29.738 38.821 19.483 1.00 29.99 924 LYS B C 1
ATOM 1473 O O . LYS B 1 72 ? 30.738 38.738 18.766 1.00 30.22 924 LYS B O 1
ATOM 1479 N N . GLU B 1 73 ? 28.735 39.602 19.146 1.00 30.10 925 GLU B N 1
ATOM 1480 C CA . GLU B 1 73 ? 28.856 40.415 17.948 1.00 30.18 925 GLU B CA 1
ATOM 1481 C C . GLU B 1 73 ? 28.025 39.863 16.801 1.00 30.31 925 GLU B C 1
ATOM 1482 O O . GLU B 1 73 ? 27.665 40.574 15.859 1.00 30.18 925 GLU B O 1
ATOM 1488 N N . THR B 1 92 ? 15.603 33.169 9.985 1.00 20.00 944 THR B N 1
ATOM 1489 C CA . THR B 1 92 ? 15.781 32.014 9.115 1.00 20.00 944 THR B CA 1
ATOM 1490 C C . THR B 1 92 ? 15.989 32.442 7.665 1.00 20.00 944 THR B C 1
ATOM 1491 O O . THR B 1 92 ? 17.055 32.227 7.078 1.00 36.10 944 THR B O 1
ATOM 1495 N N . LEU B 1 93 ? 14.952 33.079 7.073 1.00 20.00 945 LEU B N 1
ATOM 1496 C CA . LEU B 1 93 ? 15.114 33.646 5.739 1.00 20.00 945 LEU B CA 1
ATOM 1497 C C . LEU B 1 93 ? 16.284 34.622 5.692 1.00 20.00 945 LEU B C 1
ATOM 1498 O O . LEU B 1 93 ? 17.212 34.479 4.912 1.00 35.68 945 LEU B O 1
ATOM 1503 N N . TYR B 1 94 ? 16.291 35.573 6.658 1.00 35.33 946 TYR B N 1
ATOM 1504 C CA . TYR B 1 94 ? 17.387 36.536 6.800 1.00 35.01 946 TYR B CA 1
ATOM 1505 C C . TYR B 1 94 ? 18.443 36.086 7.842 1.00 34.82 946 TYR B C 1
ATOM 1506 O O . TYR B 1 94 ? 19.573 36.588 7.822 1.00 34.90 946 TYR B O 1
ATOM 1515 N N . LYS B 1 95 ? 18.108 35.169 8.774 1.00 20.00 947 LYS B N 1
ATOM 1516 C CA . LYS B 1 95 ? 19.099 34.666 9.717 1.00 20.00 947 LYS B CA 1
ATOM 1517 C C . LYS B 1 95 ? 20.256 33.986 8.990 1.00 20.00 947 LYS B C 1
ATOM 1518 O O . LYS B 1 95 ? 21.420 34.187 9.331 1.00 33.05 947 LYS B O 1
ATOM 1524 N N . ILE B 1 96 ? 19.917 33.195 7.958 1.00 20.00 948 ILE B N 1
ATOM 1525 C CA . ILE B 1 96 ? 20.892 32.479 7.145 1.00 20.00 948 ILE B CA 1
ATOM 1526 C C . ILE B 1 96 ? 21.976 33.418 6.625 1.00 20.00 948 ILE B C 1
ATOM 1527 O O . ILE B 1 96 ? 23.154 33.099 6.709 1.00 31.54 948 ILE B O 1
ATOM 1532 N N . LEU B 1 97 ? 21.551 34.572 6.126 1.00 20.00 949 LEU B N 1
ATOM 1533 C CA . LEU B 1 97 ? 22.452 35.568 5.558 1.00 20.00 949 LEU B CA 1
ATOM 1534 C C . LEU B 1 97 ? 23.298 36.229 6.640 1.00 20.00 949 LEU B C 1
ATOM 1535 O O . LEU B 1 97 ? 24.490 36.509 6.399 1.00 31.28 949 LEU B O 1
ATOM 1540 N N . ASP B 1 98 ? 22.743 36.521 7.804 1.00 20.00 950 ASP B N 1
ATOM 1541 C CA . ASP B 1 98 ? 23.493 37.170 8.872 1.00 20.00 950 ASP B CA 1
ATOM 1542 C C . ASP B 1 98 ? 24.524 36.221 9.477 1.00 20.00 950 ASP B C 1
ATOM 1543 O O . ASP B 1 98 ? 25.579 36.668 9.943 1.00 29.72 950 ASP B O 1
ATOM 1548 N N . SER B 1 99 ? 24.226 34.927 9.477 1.00 30.24 951 SER B N 1
ATOM 1549 C CA . SER B 1 99 ? 25.138 33.939 10.058 1.00 30.39 951 SER B CA 1
ATOM 1550 C C . SER B 1 99 ? 26.453 33.920 9.290 1.00 30.41 951 SER B C 1
ATOM 1551 O O . SER B 1 99 ? 27.522 34.132 9.861 1.00 30.34 951 SER B O 1
ATOM 1554 N N . CYS B 1 100 ? 26.368 33.699 7.987 1.00 30.52 952 CYS B N 1
ATOM 1555 C CA . CYS B 1 100 ? 27.566 33.556 7.175 1.00 30.83 952 CYS B CA 1
ATOM 1556 C C . CYS B 1 100 ? 28.409 34.837 7.154 1.00 30.87 952 CYS B C 1
ATOM 1557 O O . CYS B 1 100 ? 29.627 34.774 6.984 1.00 31.10 952 CYS B O 1
ATOM 1560 N N . LYS B 1 101 ? 27.769 35.992 7.325 1.00 20.00 953 LYS B N 1
ATOM 1561 C CA . LYS B 1 101 ? 28.497 37.240 7.516 1.00 20.00 953 LYS B CA 1
ATOM 1562 C C . LYS B 1 101 ? 29.377 37.180 8.761 1.00 20.00 953 LYS B C 1
ATOM 1563 O O . LYS B 1 101 ? 30.496 37.702 8.766 1.00 30.87 953 LYS B O 1
ATOM 1569 N N . GLN B 1 102 ? 28.933 36.527 9.855 1.00 20.00 954 GLN B N 1
ATOM 1570 C CA . GLN B 1 102 ? 29.743 36.336 11.051 1.00 20.00 954 GLN B CA 1
ATOM 1571 C C . GLN B 1 102 ? 30.862 35.330 10.805 1.00 20.00 954 GLN B C 1
ATOM 1572 O O . GLN B 1 102 ? 31.867 35.326 11.526 1.00 31.48 954 GLN B O 1
ATOM 1578 N N . LEU B 1 103 ? 30.671 34.480 9.815 1.00 31.94 955 LEU B N 1
ATOM 1579 C CA . LEU B 1 103 ? 31.679 33.496 9.456 1.00 32.20 955 LEU B CA 1
ATOM 1580 C C . LEU B 1 103 ? 32.778 34.108 8.585 1.00 32.52 955 LEU B C 1
ATOM 1581 O O . LEU B 1 103 ? 33.821 33.493 8.376 1.00 32.78 955 LEU B O 1
ATOM 1586 N N . THR B 1 104 ? 32.559 35.313 8.070 1.00 32.83 956 THR B N 1
ATOM 1587 C CA . THR B 1 104 ? 33.635 36.011 7.375 1.00 33.08 956 THR B CA 1
ATOM 1588 C C . THR B 1 104 ? 34.555 36.668 8.409 1.00 33.35 956 THR B C 1
ATOM 1589 O O . THR B 1 104 ? 35.699 37.009 8.109 1.00 33.60 956 THR B O 1
ATOM 1593 N N . LEU B 1 105 ? 34.030 36.860 9.621 1.00 20.00 957 LEU B N 1
ATOM 1594 C CA . LEU B 1 105 ? 34.869 37.243 10.751 1.00 20.00 957 LEU B CA 1
ATOM 1595 C C . LEU B 1 105 ? 35.818 36.116 11.142 1.00 20.00 957 LEU B C 1
ATOM 1596 O O . LEU B 1 105 ? 37.026 36.308 11.301 1.00 33.71 957 LEU B O 1
ATOM 1601 N N . ALA B 1 106 ? 35.275 34.876 11.236 1.00 33.91 958 ALA B N 1
ATOM 1602 C CA . ALA B 1 106 ? 36.076 33.682 11.573 1.00 33.90 958 ALA B CA 1
ATOM 1603 C C . ALA B 1 106 ? 37.176 33.395 10.545 1.00 34.15 958 ALA B C 1
ATOM 1604 O O . ALA B 1 106 ? 38.231 32.862 10.901 1.00 34.63 958 ALA B O 1
ATOM 1606 N N . GLN B 1 107 ? 36.935 33.747 9.272 1.00 20.00 959 GLN B N 1
ATOM 1607 C CA . GLN B 1 107 ? 37.969 33.689 8.246 1.00 20.00 959 GLN B CA 1
ATOM 1608 C C . GLN B 1 107 ? 39.035 34.754 8.476 1.00 20.00 959 GLN B C 1
ATOM 1609 O O . GLN B 1 107 ? 39.357 35.566 7.606 1.00 33.80 959 GLN B O 1
ATOM 1615 N N . LEU B 1 126 ? 31.303 25.798 7.448 1.00 30.83 978 LEU B N 1
ATOM 1616 C CA . LEU B 1 126 ? 30.164 24.879 7.447 1.00 31.13 978 LEU B CA 1
ATOM 1617 C C . LEU B 1 126 ? 29.087 25.261 8.445 1.00 31.18 978 LEU B C 1
ATOM 1618 O O . LEU B 1 126 ? 29.218 24.989 9.637 1.00 31.49 978 LEU B O 1
ATOM 1623 N N . ASP B 1 127 ? 28.008 25.859 7.951 1.00 31.21 979 ASP B N 1
ATOM 1624 C CA . ASP B 1 127 ? 26.817 26.102 8.763 1.00 31.10 979 ASP B CA 1
ATOM 1625 C C . ASP B 1 127 ? 25.982 24.831 8.743 1.00 31.06 979 ASP B C 1
ATOM 1626 O O . ASP B 1 127 ? 26.098 24.040 7.801 1.00 30.98 979 ASP B O 1
ATOM 1631 N N . ASN B 1 128 ? 25.154 24.638 9.765 1.00 31.21 980 ASN B N 1
ATOM 1632 C CA . ASN B 1 128 ? 24.018 23.729 9.669 1.00 31.11 980 ASN B CA 1
ATOM 1633 C C . ASN B 1 128 ? 22.629 24.342 9.809 1.00 31.52 980 ASN B C 1
ATOM 1634 O O . ASN B 1 128 ? 22.267 24.848 10.871 1.00 31.65 980 ASN B O 1
ATOM 1639 N N . PRO B 1 129 ? 21.855 24.294 8.729 1.00 31.60 981 PRO B N 1
ATOM 1640 C CA . PRO B 1 129 ? 20.396 24.416 8.821 1.00 31.46 981 PRO B CA 1
ATOM 1641 C C . PRO B 1 129 ? 19.596 23.133 8.620 1.00 31.61 981 PRO B C 1
ATOM 1642 O O . PRO B 1 129 ? 20.164 22.041 8.649 1.00 31.26 981 PRO B O 1
ATOM 1646 N N . SER B 1 130 ? 18.290 23.270 8.419 1.00 31.82 982 SER B N 1
ATOM 1647 C CA . SER B 1 130 ? 17.567 22.235 7.691 1.00 31.48 982 SER B CA 1
ATOM 1648 C C . SER B 1 130 ? 17.079 22.748 6.340 1.00 31.19 982 SER B C 1
ATOM 1649 O O . SER B 1 130 ? 16.441 23.797 6.258 1.00 31.00 982 SER B O 1
ATOM 1652 N N . VAL B 1 131 ? 17.230 22.064 5.163 1.00 20.00 983 VAL B N 1
ATOM 1653 C CA . VAL B 1 131 ? 16.552 22.076 3.872 1.00 20.00 983 VAL B CA 1
ATOM 1654 C C . VAL B 1 131 ? 17.234 23.033 2.901 1.00 20.00 983 VAL B C 1
ATOM 1655 O O . VAL B 1 131 ? 18.454 23.007 2.742 1.00 29.85 983 VAL B O 1
ATOM 1659 N N . ALA B 1 142 ? 20.523 30.888 -3.718 1.00 20.00 993 ALA B N 1
ATOM 1660 C CA . ALA B 1 142 ? 20.069 32.172 -3.198 1.00 20.00 993 ALA B CA 1
ATOM 1661 C C . ALA B 1 142 ? 20.736 32.493 -1.865 1.00 20.00 993 ALA B C 1
ATOM 1662 O O . ALA B 1 142 ? 21.844 33.055 -1.833 1.00 45.16 993 ALA B O 1
ATOM 1664 N N . ALA B 1 143 ? 20.090 32.118 -0.754 1.00 45.29 994 ALA B N 1
ATOM 1665 C CA . ALA B 1 143 ? 20.679 32.234 0.575 1.00 45.26 994 ALA B CA 1
ATOM 1666 C C . ALA B 1 143 ? 21.796 31.204 0.712 1.00 45.31 994 ALA B C 1
ATOM 1667 O O . ALA B 1 143 ? 22.741 31.406 1.474 1.00 45.41 994 ALA B O 1
ATOM 1669 N N . ALA B 1 144 ? 21.698 30.112 -0.047 1.00 45.33 995 ALA B N 1
ATOM 1670 C CA . ALA B 1 144 ? 22.772 29.125 -0.134 1.00 45.35 995 ALA B CA 1
ATOM 1671 C C . ALA B 1 144 ? 23.777 29.493 -1.232 1.00 45.37 995 ALA B C 1
ATOM 1672 O O . ALA B 1 144 ? 24.253 28.619 -1.957 1.00 45.36 995 ALA B O 1
ATOM 1674 N N . HIS B 1 145 ? 24.106 30.784 -1.344 1.00 20.00 996 HIS B N 1
ATOM 1675 C CA . HIS B 1 145 ? 25.005 31.312 -2.363 1.00 20.00 996 HIS B CA 1
ATOM 1676 C C . HIS B 1 145 ? 25.880 32.428 -1.803 1.00 20.00 996 HIS B C 1
ATOM 1677 O O . HIS B 1 145 ? 25.686 32.874 -0.658 1.00 45.67 996 HIS B O 1
ATOM 1684 N N . SER B 1 147 ? 32.381 31.286 -0.021 1.00 33.86 999 SER B N 1
ATOM 1685 C CA . SER B 1 147 ? 33.396 30.369 0.521 1.00 33.91 999 SER B CA 1
ATOM 1686 C C . SER B 1 147 ? 33.155 29.320 1.625 1.00 33.95 999 SER B C 1
ATOM 1687 O O . SER B 1 147 ? 34.043 28.539 1.967 1.00 34.12 999 SER B O 1
ATOM 1690 N N . VAL B 1 148 ? 31.936 29.319 2.154 1.00 33.89 1000 VAL B N 1
ATOM 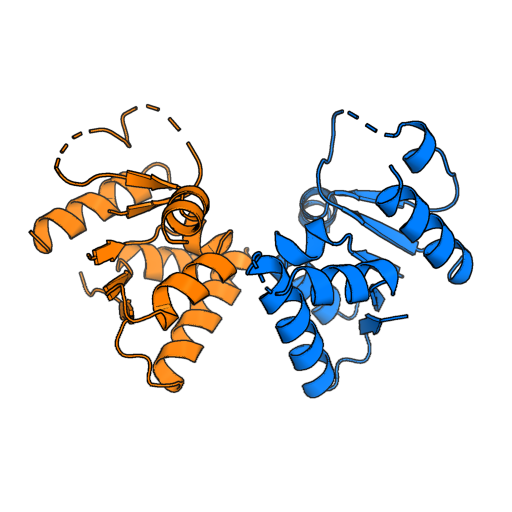1691 C CA . VAL B 1 148 ? 31.604 28.596 3.366 1.00 33.73 1000 VAL B CA 1
ATOM 1692 C C . VAL B 1 148 ? 30.526 27.555 3.094 1.00 33.82 1000 VAL B C 1
ATOM 1693 O O . VAL B 1 148 ? 29.329 27.870 3.133 1.00 33.86 1000 VAL B O 1
ATOM 1697 N N . ASP B 1 149 ? 30.935 26.311 2.836 1.00 20.00 1001 ASP B N 1
ATOM 1698 C CA . ASP B 1 149 ? 29.990 25.245 2.525 1.00 20.00 1001 ASP B CA 1
ATOM 1699 C C . ASP B 1 149 ? 28.830 25.231 3.516 1.00 20.00 1001 ASP B C 1
ATOM 1700 O O . ASP B 1 149 ? 28.931 25.721 4.633 1.00 33.14 1001 ASP B O 1
ATOM 1705 N N . ILE B 1 150 ? 27.706 24.702 3.050 1.00 34.11 1002 ILE B N 1
ATOM 1706 C CA . ILE B 1 150 ? 26.532 24.531 3.892 1.00 34.40 1002 ILE B CA 1
ATOM 1707 C C . ILE B 1 150 ? 25.943 23.171 3.581 1.00 34.65 1002 ILE B C 1
ATOM 1708 O O . ILE B 1 150 ? 25.848 22.776 2.421 1.00 34.90 1002 ILE B O 1
ATOM 1713 N N . LYS B 1 151 ? 25.514 22.472 4.613 1.00 20.00 1003 LYS B N 1
ATOM 1714 C CA . LYS B 1 151 ? 24.690 21.321 4.432 1.00 20.00 1003 LYS B CA 1
ATOM 1715 C C . LYS B 1 151 ? 23.760 21.237 5.592 1.00 20.00 1003 LYS B C 1
ATOM 1716 O O . LYS B 1 151 ? 23.885 21.968 6.539 1.00 34.63 1003 LYS B O 1
ATOM 1722 N N . ASN B 1 152 ? 22.807 20.339 5.485 1.00 20.00 1004 ASN B N 1
ATOM 1723 C CA . ASN B 1 152 ? 21.809 20.135 6.497 1.00 20.00 1004 ASN B CA 1
ATOM 1724 C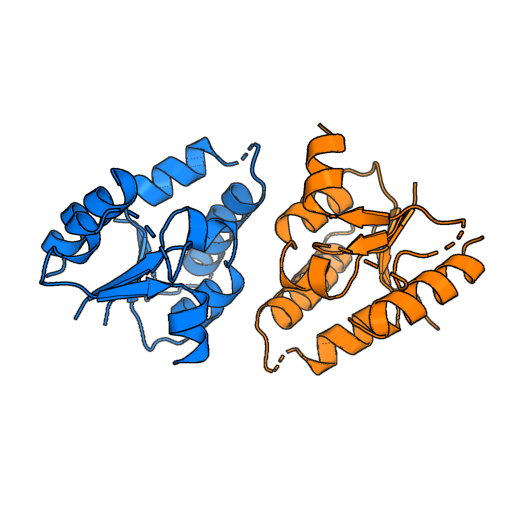 C . ASN B 1 152 ? 22.431 19.373 7.644 1.00 20.00 1004 ASN B C 1
ATOM 1725 O O . ASN B 1 152 ? 23.243 18.488 7.426 1.00 35.42 1004 ASN B O 1
ATOM 1730 N N . VAL B 1 153 ? 22.044 19.741 8.864 1.00 35.72 1005 VAL B N 1
ATOM 1731 C CA . VAL B 1 153 ? 22.491 19.092 10.109 1.00 35.72 1005 VAL B CA 1
ATOM 1732 C C . VAL B 1 153 ? 22.557 17.564 10.023 1.00 35.98 1005 VAL B C 1
ATOM 1733 O O . VAL B 1 153 ? 23.638 16.985 10.173 1.00 35.90 1005 VAL B O 1
ATOM 1737 N N . LEU B 1 154 ? 21.403 16.921 9.787 1.00 20.00 1006 LEU B N 1
ATOM 1738 C CA . LEU B 1 154 ? 21.285 15.467 9.793 1.00 20.00 1006 LEU B CA 1
ATOM 1739 C C . LEU B 1 154 ? 22.078 14.844 8.650 1.00 20.00 1006 LEU B C 1
ATOM 1740 O O . LEU B 1 154 ? 22.701 13.793 8.820 1.00 36.13 1006 LEU B O 1
ATOM 1745 N N . ASP B 1 155 ? 22.059 15.480 7.497 1.00 36.32 1007 ASP B N 1
ATOM 1746 C CA . ASP B 1 155 ? 22.887 15.020 6.389 1.00 36.69 1007 ASP B CA 1
ATOM 1747 C C . ASP B 1 155 ? 24.344 14.969 6.836 1.00 36.97 1007 ASP B C 1
ATOM 1748 O O . ASP B 1 155 ? 25.008 13.935 6.701 1.00 37.11 1007 ASP B O 1
ATOM 1753 N N . PHE B 1 156 ? 24.812 16.092 7.388 1.00 37.02 1008 PHE B N 1
ATOM 1754 C CA . PHE B 1 156 ? 26.164 16.222 7.929 1.00 36.94 1008 PHE B CA 1
ATOM 1755 C C . PHE B 1 156 ? 26.471 15.184 9.019 1.00 37.02 1008 PHE B C 1
ATOM 1756 O O . PHE B 1 156 ? 27.581 14.657 9.084 1.00 36.80 1008 PHE B O 1
ATOM 1764 N N . TYR B 1 157 ? 25.497 14.893 9.877 1.00 37.27 1009 TYR B N 1
ATOM 1765 C CA . TYR B 1 157 ? 25.720 13.952 10.982 1.00 37.50 1009 TYR B CA 1
ATOM 1766 C C . TYR B 1 157 ? 25.898 12.506 10.484 1.00 37.80 1009 TYR B C 1
ATOM 1767 O O . TYR B 1 157 ? 26.763 11.755 10.977 1.00 37.65 1009 TYR B O 1
ATOM 1776 N N . LYS B 1 158 ? 25.079 12.117 9.512 1.00 38.11 1010 LYS B N 1
ATOM 1777 C CA . LYS B 1 158 ? 25.206 10.799 8.904 1.00 38.27 1010 LYS B CA 1
ATOM 1778 C C . LYS B 1 158 ? 26.484 10.759 8.053 1.00 38.61 1010 LYS B C 1
ATOM 1779 O O . LYS B 1 158 ? 27.082 9.698 7.877 1.00 38.59 1010 LYS B O 1
ATOM 1785 N N . GLN B 1 159 ? 26.920 11.929 7.574 1.00 38.99 1011 GLN B N 1
ATOM 1786 C CA . GLN B 1 159 ? 28.254 12.091 6.963 1.00 39.31 1011 GLN B CA 1
ATOM 1787 C C . GLN B 1 159 ? 29.401 11.881 7.954 1.00 39.63 1011 GLN B C 1
ATOM 1788 O O . GLN B 1 159 ? 30.547 11.698 7.554 1.00 39.73 1011 GLN B O 1
ATOM 1794 N N . TRP B 1 160 ? 29.095 11.930 9.244 1.00 40.18 1012 TRP B N 1
ATOM 1795 C CA . TRP B 1 160 ? 30.119 11.868 10.273 1.00 40.20 1012 TRP B CA 1
ATOM 1796 C C . TRP B 1 160 ? 30.424 10.429 10.701 1.00 40.29 1012 TRP B C 1
ATOM 1797 O O . TRP B 1 160 ? 31.590 10.066 10.870 1.00 40.18 1012 TRP B O 1
ATOM 1808 N N . LYS B 1 161 ? 29.380 9.598 10.886 1.00 20.00 1013 LYS B N 1
ATOM 1809 C CA . LYS B 1 161 ? 29.579 8.155 10.925 1.00 20.00 1013 LYS B CA 1
ATOM 1810 C C . LYS B 1 161 ? 30.209 7.650 9.630 1.00 20.00 1013 LYS B C 1
ATOM 1811 O O . LYS B 1 161 ? 30.307 8.441 8.662 1.00 39.76 1013 LYS B O 1
#

Organism: Homo sapiens (NCBI:txid9606)

B-factor: mean 26.2, std 5.15, range [19.73, 45.67]

CATH classification: 3.40.50.1010